Protein 4I71 (pdb70)

InterPro domains:
  IPR001910 Inosine/uridine-preferring nucleoside hydrolase domain [PF01156] (5-317)
  IPR023186 Inosine/uridine-preferring nucleoside hydrolase [PTHR12304] (3-322)
  IPR036452 Ribonucleoside hydrolase-like [G3DSA:3.90.245.10] (1-327)
  IPR036452 Ribonucleoside hydrolase-like [SSF53590] (1-324)

Radius of gyration: 18.06 Å; Cα contacts (8 Å, |Δi|>4): 761; chains: 1; bounding box: 44×49×42 Å

B-factor: mean 14.83, std 6.79, range [6.24, 52.47]

CATH classification: 3.90.245.10

Structure (mmCIF, N/CA/C/O backbone):
data_4I71
#
_entry.id   4I71
#
_cell.length_a   66.360
_cell.length_b   72.350
_cell.length_c   133.280
_cell.angle_alpha   90.000
_cell.angle_beta   90.000
_cell.angle_gamma   90.000
#
_symmetry.space_group_name_H-M   'C 2 2 21'
#
loop_
_entity.id
_entity.type
_entity.pdbx_description
1 polymer 'Inosine-adenosine-guanosine-nucleoside hydrolase'
2 non-polymer (2R,3R,4S)-1-[(4-amino-5H-pyrrolo[3,2-d]pyrimidin-7-yl)methyl]-2-(hydroxymethyl)pyrrolidine-3,4-diol
3 non-polymer 'CALCIUM ION'
4 non-polymer 'NICKEL (II) ION'
5 non-polymer 2-AMINO-2-HYDROXYMETHYL-PROPANE-1,3-DIOL
6 water water
#
loop_
_atom_site.group_PDB
_atom_site.id
_atom_site.type_symbol
_atom_site.label_atom_id
_atom_site.label_alt_id
_atom_site.label_comp_id
_atom_site.label_asym_id
_atom_site.label_entity_id
_atom_site.label_seq_id
_atom_site.pdbx_PDB_ins_code
_atom_site.Cartn_x
_atom_site.Cartn_y
_atom_site.Cartn_z
_atom_site.occupancy
_atom_site.B_iso_or_equiv
_atom_site.auth_seq_id
_atom_site.auth_comp_id
_atom_site.auth_asym_id
_atom_site.auth_atom_id
_atom_site.pdbx_PDB_model_num
ATOM 1 N N . GLY A 1 1 ? 14.178 -7.318 -1.070 1.00 25.68 -2 GLY A N 1
ATOM 2 C CA . GLY A 1 1 ? 13.485 -6.346 -2.016 1.00 28.57 -2 GLY A CA 1
ATOM 3 C C . GLY A 1 1 ? 12.331 -5.624 -1.307 1.00 28.59 -2 GLY A C 1
ATOM 4 O O . GLY A 1 1 ? 11.470 -4.944 -1.918 1.00 31.27 -2 GLY A O 1
ATOM 5 N N . SER A 1 2 ? 12.327 -5.772 0.015 1.00 28.21 -1 SER A N 1
ATOM 6 C CA . SER A 1 2 ? 11.254 -5.309 0.920 1.00 28.17 -1 SER A CA 1
ATOM 7 C C . SER A 1 2 ? 11.496 -5.899 2.299 1.00 27.44 -1 SER A C 1
ATOM 8 O O . SER A 1 2 ? 10.879 -5.492 3.248 1.00 29.17 -1 SER A O 1
ATOM 11 N N . HIS A 1 3 ? 12.392 -6.867 2.405 1.00 25.20 0 HIS A N 1
ATOM 12 C CA . HIS A 1 3 ? 12.630 -7.595 3.670 1.00 25.35 0 HIS A CA 1
ATOM 13 C C . HIS A 1 3 ? 13.789 -6.998 4.499 1.00 25.36 0 HIS A C 1
ATOM 14 O O . HIS A 1 3 ? 14.130 -7.562 5.525 1.00 27.84 0 HIS A O 1
ATOM 21 N N . MET A 1 4 ? 14.389 -5.889 4.076 1.00 24.15 1 MET A N 1
ATOM 22 C CA . MET A 1 4 ? 15.546 -5.326 4.782 1.00 24.36 1 MET A CA 1
ATOM 23 C C . MET A 1 4 ? 15.143 -3.992 5.458 1.00 22.35 1 MET A C 1
ATOM 24 O O . MET A 1 4 ? 14.499 -3.143 4.876 1.00 26.98 1 MET A O 1
ATOM 29 N N . ALA A 1 5 ? 15.551 -3.848 6.694 1.00 18.29 2 ALA A N 1
ATOM 30 C CA . ALA A 1 5 ? 15.220 -2.679 7.514 1.00 16.10 2 ALA A CA 1
ATOM 31 C C . ALA A 1 5 ? 16.038 -1.442 7.137 1.00 16.38 2 ALA A C 1
ATOM 32 O O . ALA A 1 5 ? 17.169 -1.561 6.696 1.00 19.55 2 ALA A O 1
ATOM 34 N N . LYS A 1 6 ? 15.456 -0.267 7.324 1.00 14.58 3 LYS A N 1
ATOM 35 C CA . LYS A 1 6 ? 16.134 1.002 7.141 1.00 13.88 3 LYS A CA 1
ATOM 36 C C . LYS A 1 6 ? 16.967 1.263 8.404 1.00 12.93 3 LYS A C 1
ATOM 37 O O . LYS A 1 6 ? 16.528 0.996 9.533 1.00 16.47 3 LYS A O 1
ATOM 43 N N . THR A 1 7 ? 18.148 1.814 8.249 1.00 13.34 4 THR A N 1
ATOM 44 C CA . THR A 1 7 ? 19.010 2.268 9.368 1.00 13.42 4 THR A CA 1
ATOM 45 C C . THR A 1 7 ? 18.546 3.684 9.744 1.00 13.10 4 THR A C 1
ATOM 46 O O . THR A 1 7 ? 18.496 4.553 8.884 1.00 13.42 4 THR A O 1
ATOM 50 N N . VAL A 1 8 ? 18.176 3.880 11.006 1.00 11.42 5 VAL A N 1
ATOM 51 C CA . VAL A 1 8 ? 17.545 5.134 11.457 1.00 10.76 5 VAL A CA 1
ATOM 52 C C . VAL A 1 8 ? 18.198 5.605 12.732 1.00 10.51 5 VAL A C 1
ATOM 53 O O . VAL A 1 8 ? 18.555 4.802 13.614 1.00 10.81 5 VAL A O 1
ATOM 57 N N . ILE A 1 9 ? 18.360 6.911 12.858 1.00 9.17 6 ILE A N 1
ATOM 58 C CA . ILE A 1 9 ? 18.680 7.586 14.106 1.00 10.00 6 ILE A CA 1
ATOM 59 C C . ILE A 1 9 ? 17.530 8.528 14.460 1.00 8.88 6 ILE A C 1
ATOM 60 O O . ILE A 1 9 ? 17.034 9.230 13.575 1.00 10.26 6 ILE A O 1
ATOM 65 N N . LEU A 1 10 ? 17.109 8.533 15.723 1.00 9.14 7 LEU A N 1
ATOM 66 C CA . LEU A 1 10 ? 16.114 9.484 16.222 1.00 8.23 7 LEU A CA 1
ATOM 67 C C . LEU A 1 10 ? 16.804 10.590 17.000 1.00 8.35 7 LEU A C 1
ATOM 68 O O . LEU A 1 10 ? 17.481 10.337 18.000 1.00 9.73 7 LEU A O 1
ATOM 73 N N . ASP A 1 11 ? 16.591 11.816 16.511 1.00 7.99 8 ASP A N 1
ATOM 74 C CA . ASP A 1 11 ? 17.133 13.062 17.117 1.00 8.11 8 ASP A CA 1
ATOM 75 C C . ASP A 1 11 ? 15.910 13.812 17.677 1.00 7.54 8 ASP A C 1
ATOM 76 O O . ASP A 1 11 ? 15.186 14.464 16.934 1.00 8.25 8 ASP A O 1
ATOM 81 N N . HIS A 1 12 ? 15.691 13.657 19.005 1.00 7.35 9 HIS A N 1
ATOM 82 C CA . HIS A 1 12 ? 14.460 14.070 19.637 1.00 7.09 9 HIS A CA 1
ATOM 83 C C . HIS A 1 12 ? 14.685 14.992 20.795 1.00 7.37 9 HIS A C 1
ATOM 84 O O . HIS A 1 12 ? 15.815 15.170 21.253 1.00 8.31 9 HIS A O 1
ATOM 91 N N . ASP A 1 13 ? 13.600 15.596 21.290 1.00 6.52 10 ASP A N 1
ATOM 92 C CA . ASP A 1 13 ? 13.687 16.474 22.456 1.00 7.24 10 ASP A CA 1
ATOM 93 C C . ASP A 1 13 ? 12.734 16.133 23.564 1.00 7.07 10 ASP A C 1
ATOM 94 O O . ASP A 1 13 ? 12.371 16.989 24.365 1.00 7.70 10 ASP A O 1
ATOM 99 N N . GLY A 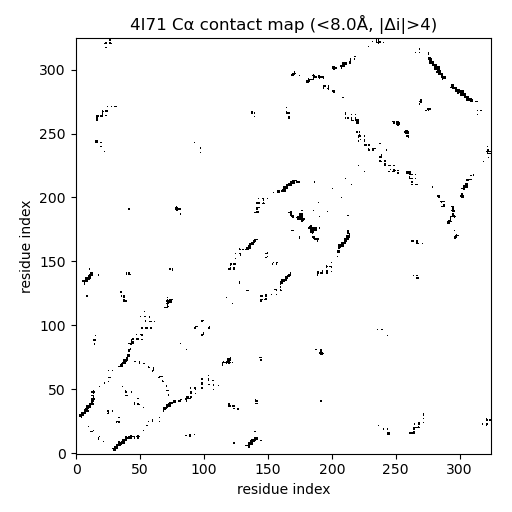1 14 ? 12.341 14.850 23.650 1.00 7.23 11 GLY A N 1
ATOM 100 C CA . GLY A 1 14 ? 11.871 14.308 24.926 1.00 7.44 11 GLY A CA 1
ATOM 101 C C . GLY A 1 14 ? 10.514 14.744 25.443 1.00 7.44 11 GLY A C 1
ATOM 102 O O . GLY A 1 14 ? 10.303 14.616 26.650 1.00 7.46 11 GLY A O 1
ATOM 103 N N . ASN A 1 15 ? 9.623 15.227 24.579 1.00 7.31 12 ASN A N 1
ATOM 104 C CA . ASN A 1 15 ? 8.247 15.394 25.013 1.00 7.23 12 ASN A CA 1
ATOM 105 C C . ASN A 1 15 ? 7.499 14.034 24.829 1.00 6.88 12 ASN A C 1
ATOM 106 O O . ASN A 1 15 ? 8.062 13.048 24.315 1.00 7.27 12 ASN A O 1
ATOM 111 N N . LYS A 1 16 ? 6.254 13.978 25.277 1.00 7.57 13 LYS A N 1
ATOM 112 C CA . LYS A 1 16 ? 5.497 12.735 25.212 1.00 7.97 13 LYS A CA 1
ATOM 113 C C . LYS A 1 16 ? 5.456 12.187 23.812 1.00 7.32 13 LYS A C 1
ATOM 114 O O . LYS A 1 16 ? 5.666 10.983 23.581 1.00 7.94 13 LYS A O 1
ATOM 120 N N A ASP A 1 17 ? 5.207 13.084 22.874 0.70 7.15 14 ASP A N 1
ATOM 121 N N B ASP A 1 17 ? 5.163 13.022 22.819 0.30 7.44 14 ASP A N 1
ATOM 122 C CA A ASP A 1 17 ? 5.104 12.775 21.485 0.70 7.02 14 ASP A CA 1
ATOM 123 C CA B ASP A 1 17 ? 5.076 12.474 21.475 0.30 7.43 14 ASP A CA 1
ATOM 124 C C A ASP A 1 17 ? 6.414 12.154 20.911 0.70 6.27 14 ASP A C 1
ATOM 125 C C B ASP A 1 17 ? 6.449 12.011 20.970 0.30 6.74 14 ASP A C 1
ATOM 126 O O A ASP A 1 17 ? 6.416 11.249 20.105 0.70 6.78 14 ASP A O 1
ATOM 127 O O B ASP A 1 17 ? 6.529 11.021 20.258 0.30 8.79 14 ASP A O 1
ATOM 136 N N . ASP A 1 18 ? 7.525 12.703 21.346 1.00 6.24 15 ASP A N 1
ATOM 137 C CA . ASP A 1 18 ? 8.867 12.178 20.964 1.00 6.45 15 ASP A CA 1
ATOM 138 C C . ASP A 1 18 ? 9.011 10.690 21.325 1.00 6.96 15 ASP A C 1
ATOM 139 O O . ASP A 1 18 ? 9.566 9.897 20.556 1.00 7.72 15 ASP A O 1
ATOM 144 N N . PHE A 1 19 ? 8.539 10.343 22.506 1.00 6.27 16 PHE A N 1
ATOM 145 C CA . PHE A 1 19 ? 8.600 8.975 22.962 1.00 6.84 16 PHE A CA 1
ATOM 146 C C . PHE A 1 19 ? 7.618 8.052 22.264 1.00 6.92 16 PHE A C 1
ATOM 147 O O . PHE A 1 19 ? 7.951 6.885 22.052 1.00 7.65 16 PHE A O 1
ATOM 155 N N . VAL A 1 20 ? 6.448 8.563 21.881 1.00 6.92 17 VAL A N 1
ATOM 156 C CA . VAL A 1 20 ? 5.588 7.756 21.041 1.00 6.82 17 VAL A CA 1
ATOM 157 C C . VAL A 1 20 ? 6.302 7.463 19.714 1.00 7.16 17 VAL A C 1
ATOM 158 O O . VAL A 1 20 ? 6.310 6.331 19.226 1.00 7.84 17 VAL A O 1
ATOM 162 N N . ALA A 1 21 ? 6.936 8.468 19.111 1.00 7.60 18 ALA A N 1
ATOM 163 C CA . ALA A 1 21 ? 7.700 8.300 17.883 1.00 7.75 18 ALA A CA 1
ATOM 164 C C . ALA A 1 21 ? 8.793 7.258 18.106 1.00 7.61 18 ALA A C 1
ATOM 165 O O . ALA A 1 21 ? 8.982 6.352 17.264 1.00 8.13 18 ALA A O 1
ATOM 167 N N . MET A 1 22 ? 9.546 7.334 19.210 1.00 7.40 19 MET A N 1
ATOM 168 C CA . MET A 1 22 ? 10.586 6.332 19.488 1.00 6.76 19 MET A CA 1
ATOM 169 C C . MET A 1 22 ? 10.006 4.935 19.544 1.00 7.85 19 MET A C 1
ATOM 170 O O . MET A 1 22 ? 10.587 3.994 18.962 1.00 8.64 19 MET A O 1
ATOM 175 N N . ILE A 1 23 ? 8.892 4.773 20.246 1.00 7.34 20 ILE A N 1
ATOM 176 C CA . ILE A 1 23 ? 8.244 3.502 20.345 1.00 7.29 20 ILE A CA 1
ATOM 177 C C . ILE A 1 23 ? 7.814 2.963 18.994 1.00 7.71 20 ILE A C 1
ATOM 178 O O . ILE A 1 23 ? 7.993 1.785 18.713 1.00 9.15 20 ILE A O 1
ATOM 183 N N . LEU A 1 24 ? 7.243 3.803 18.146 1.00 8.16 21 LEU A N 1
ATOM 184 C CA . LEU A 1 24 ? 6.848 3.327 16.841 1.00 8.51 21 LEU A CA 1
ATOM 185 C C . LEU A 1 24 ? 8.043 2.817 16.041 1.00 8.88 21 LEU A C 1
ATOM 186 O O . LEU A 1 24 ? 7.987 1.798 15.363 1.00 10.43 21 LEU A O 1
ATOM 191 N N . LEU A 1 25 ? 9.143 3.563 16.088 1.00 8.57 22 LEU A N 1
ATOM 192 C CA . LEU A 1 25 ? 10.353 3.130 15.357 1.00 9.08 22 LEU A CA 1
ATOM 193 C C . LEU A 1 25 ? 10.913 1.847 15.942 1.00 9.51 22 LEU A C 1
ATOM 194 O O . LEU A 1 25 ? 11.165 0.854 15.230 1.00 11.12 22 LEU A O 1
ATOM 199 N N . LEU A 1 26 ? 11.141 1.813 17.248 1.00 9.22 23 LEU A N 1
ATOM 200 C CA . LEU A 1 26 ? 11.820 0.719 17.882 1.00 10.05 23 LEU A CA 1
ATOM 201 C C . LEU A 1 26 ? 10.988 -0.570 17.896 1.00 9.88 23 LEU A C 1
ATOM 202 O O . LEU A 1 26 ? 11.542 -1.669 17.893 1.00 11.57 23 LEU A O 1
ATOM 207 N N . SER A 1 27 ? 9.658 -0.462 17.922 1.00 9.87 24 SER A N 1
ATOM 208 C CA . SER A 1 27 ? 8.770 -1.626 17.973 1.00 11.15 24 SER A CA 1
ATOM 209 C C . SER A 1 27 ? 8.618 -2.340 16.614 1.00 10.74 24 SER A C 1
ATOM 210 O O . SER A 1 27 ? 7.956 -3.364 16.564 1.00 12.10 24 SER A O 1
ATOM 213 N N . ASN A 1 28 ? 9.233 -1.786 15.568 1.00 10.86 25 ASN A N 1
ATOM 214 C CA . ASN A 1 28 ? 9.110 -2.296 14.200 1.00 10.99 25 ASN A CA 1
ATOM 215 C C . ASN A 1 28 ? 10.485 -2.682 13.584 1.00 11.66 25 ASN A C 1
ATOM 216 O O . ASN A 1 28 ? 10.876 -2.136 12.533 1.00 12.49 25 ASN A O 1
ATOM 221 N N . PRO A 1 29 ? 11.232 -3.599 14.230 1.00 11.54 26 PRO A N 1
ATOM 222 C CA . PRO A 1 29 ? 12.566 -3.974 13.718 1.00 12.30 26 PRO A CA 1
ATOM 223 C C . PRO A 1 29 ? 12.562 -4.546 12.315 1.00 13.15 26 PRO A C 1
ATOM 224 O O . PRO A 1 29 ? 13.590 -4.447 11.636 1.00 14.75 26 PRO A O 1
ATOM 228 N N . LYS A 1 30 ? 11.465 -5.122 11.838 1.00 13.71 27 LYS A N 1
ATOM 229 C CA A LYS A 1 30 ? 11.448 -5.562 10.434 0.50 14.43 27 LYS A CA 1
ATOM 230 C CA B LYS A 1 30 ? 11.516 -5.562 10.443 0.50 13.90 27 LYS A CA 1
ATOM 231 C C . LYS A 1 30 ? 11.691 -4.383 9.474 1.00 14.53 27 LYS A C 1
ATOM 232 O O . LYS A 1 30 ? 12.308 -4.537 8.427 1.00 16.29 27 LYS A O 1
ATOM 243 N N . LYS A 1 31 ? 11.164 -3.223 9.849 1.00 13.62 28 LYS A N 1
ATOM 244 C CA . LYS A 1 31 ? 11.234 -2.026 9.043 1.00 13.58 28 LYS A CA 1
ATOM 245 C C . LYS A 1 31 ? 12.350 -1.065 9.401 1.00 12.65 28 LYS A C 1
ATOM 246 O O . LYS A 1 31 ? 12.852 -0.363 8.514 1.00 13.24 28 LYS A O 1
ATOM 252 N N . VAL A 1 32 ? 12.737 -1.018 10.676 1.00 11.86 29 VAL A N 1
ATOM 253 C CA . VAL A 1 32 ? 13.673 -0.028 11.198 1.00 11.21 29 VAL A CA 1
ATOM 254 C C . VAL A 1 32 ? 14.688 -0.652 12.138 1.00 12.09 29 VAL A C 1
ATOM 255 O O . VAL A 1 32 ? 14.318 -1.296 13.121 1.00 13.26 29 VAL A O 1
ATOM 259 N N . ASN A 1 33 ? 15.954 -0.409 11.803 1.00 11.71 30 ASN A N 1
ATOM 260 C CA . ASN A 1 33 ? 17.066 -0.718 12.662 1.00 12.10 30 ASN A CA 1
ATOM 261 C C . ASN A 1 33 ? 17.456 0.594 13.316 1.00 10.72 30 ASN A C 1
ATOM 262 O O . ASN A 1 33 ? 18.077 1.454 12.670 1.00 12.14 30 ASN A O 1
ATOM 267 N N . LEU A 1 34 ? 17.074 0.763 14.592 1.00 11.31 31 LEU A N 1
ATOM 268 C CA . LEU A 1 34 ? 17.318 2.026 15.296 1.00 10.39 31 LEU A CA 1
ATOM 269 C C . LEU A 1 34 ? 18.732 1.920 15.880 1.00 10.77 31 LEU A C 1
ATOM 270 O O . LEU A 1 34 ? 18.981 1.165 16.838 1.00 11.70 31 LEU A O 1
ATOM 275 N N . ILE A 1 35 ? 19.670 2.692 15.323 1.00 10.12 32 ILE A N 1
ATOM 276 C CA . ILE A 1 35 ? 21.076 2.557 15.708 1.00 10.56 32 ILE A CA 1
ATOM 277 C C . ILE A 1 35 ? 21.554 3.613 16.669 1.00 10.79 32 ILE A C 1
ATOM 278 O O . ILE A 1 35 ? 22.692 3.643 17.082 1.00 11.76 32 ILE A O 1
ATOM 283 N N . GLY A 1 36 ? 20.674 4.537 17.057 1.00 10.14 33 GLY A N 1
ATOM 284 C CA . GLY A 1 36 ? 21.048 5.554 18.014 1.00 9.67 33 GLY A CA 1
ATOM 285 C C . GLY A 1 36 ? 19.929 6.545 18.263 1.00 8.09 33 GLY A C 1
ATOM 286 O O . GLY A 1 36 ? 19.035 6.687 17.425 1.00 10.16 33 GLY A O 1
ATOM 287 N N . CYS A 1 37 ? 20.030 7.208 19.425 1.00 8.71 34 CYS A N 1
ATOM 288 C CA . CYS A 1 37 ? 19.132 8.312 19.765 1.00 8.77 34 CYS A CA 1
ATOM 289 C C . CYS A 1 37 ? 19.928 9.473 20.298 1.00 8.90 34 CYS A C 1
ATOM 290 O O . CYS A 1 37 ? 20.883 9.274 21.054 1.00 10.10 34 CYS A O 1
ATOM 293 N N . ILE A 1 38 ? 19.509 10.677 19.916 1.00 8.76 35 ILE A N 1
ATOM 294 C CA . ILE A 1 38 ? 20.067 11.922 20.441 1.00 9.45 35 ILE A CA 1
ATOM 295 C C . ILE A 1 38 ? 18.922 12.572 21.209 1.00 8.49 35 ILE A C 1
ATOM 296 O O . ILE A 1 38 ? 17.798 12.533 20.741 1.00 9.12 35 ILE A O 1
ATOM 301 N N . CYS A 1 39 ? 19.226 13.186 22.357 1.00 8.53 36 CYS A N 1
ATOM 302 C CA A CYS A 1 39 ? 18.220 13.941 23.105 0.70 8.79 36 CYS A CA 1
ATOM 303 C CA B CYS A 1 39 ? 18.275 13.915 23.180 0.30 9.67 36 CYS A CA 1
ATOM 304 C C . CYS A 1 39 ? 18.739 15.363 23.361 1.00 8.44 36 CYS A C 1
ATOM 305 O O . CYS A 1 39 ? 19.856 15.563 23.810 1.00 9.93 36 CYS A O 1
ATOM 310 N N . THR A 1 40 ? 17.880 16.338 23.035 1.00 8.91 37 THR A N 1
ATOM 311 C CA . THR A 1 40 ? 18.176 17.755 23.160 1.00 9.09 37 THR A CA 1
ATOM 312 C C . THR A 1 40 ? 17.328 18.379 24.257 1.00 8.64 37 THR A C 1
ATOM 313 O O . THR A 1 40 ? 16.169 18.027 24.426 1.00 8.55 37 THR A O 1
ATOM 317 N N . ASP A 1 41 ? 17.939 19.297 24.983 1.00 8.89 38 ASP A N 1
ATOM 318 C CA . ASP A 1 41 ? 17.357 20.044 26.118 1.00 8.43 38 ASP A CA 1
ATOM 319 C C . ASP A 1 41 ? 16.396 21.104 25.699 1.00 8.60 38 ASP A C 1
ATOM 320 O O . ASP A 1 41 ? 16.463 22.245 26.147 1.00 9.70 38 ASP A O 1
ATOM 325 N N . ALA A 1 42 ? 15.444 20.731 24.843 1.00 7.86 39 ALA A N 1
ATOM 326 C CA . ALA A 1 42 ? 14.478 21.683 24.239 1.00 8.42 39 ALA A CA 1
ATOM 327 C C . ALA A 1 42 ? 13.152 21.465 24.935 1.00 7.35 39 ALA A C 1
ATOM 328 O O . ALA A 1 42 ? 12.922 22.085 25.984 1.00 8.02 39 ALA A O 1
ATOM 330 N N . ASP A 1 43 ? 12.296 20.599 24.441 1.00 7.73 40 ASP A N 1
ATOM 331 C CA . ASP A 1 43 ? 10.967 20.355 25.082 1.00 7.16 40 ASP A CA 1
ATOM 332 C C . ASP A 1 43 ? 11.019 19.337 26.195 1.00 7.18 40 ASP A C 1
ATOM 333 O O . ASP A 1 43 ? 10.025 18.633 26.464 1.00 8.00 40 ASP A O 1
ATOM 338 N N . CYS A 1 44 ? 12.145 19.289 26.877 1.00 7.18 41 CYS A N 1
ATOM 339 C CA . CYS A 1 44 ? 12.340 18.501 28.068 1.00 6.86 41 CYS A CA 1
ATOM 340 C C . CYS A 1 44 ? 13.490 19.104 28.868 1.00 7.57 41 CYS A C 1
ATOM 341 O O . CYS A 1 44 ? 14.155 20.030 28.394 1.00 8.39 41 CYS A O 1
ATOM 344 N N . PHE A 1 45 ? 13.718 18.566 30.053 1.00 7.63 42 PHE A N 1
ATOM 345 C CA . PHE A 1 45 ? 15.008 18.682 30.766 1.00 8.69 42 PHE A CA 1
ATOM 346 C C . PHE A 1 45 ? 15.808 17.465 30.339 1.00 8.80 42 PHE A C 1
ATOM 347 O O . PHE A 1 45 ? 15.364 16.333 30.539 1.00 8.71 42 PHE A O 1
ATOM 355 N N . VAL A 1 46 ? 16.996 17.691 29.748 1.00 8.72 43 VAL A N 1
ATOM 356 C CA . VAL A 1 46 ? 17.687 16.650 29.029 1.00 8.76 43 VAL A CA 1
ATOM 357 C C . VAL A 1 46 ? 18.006 15.424 29.902 1.00 8.50 43 VAL A C 1
ATOM 358 O O . VAL A 1 46 ? 17.995 14.318 29.376 1.00 9.24 43 VAL A O 1
ATOM 362 N N . GLU A 1 47 ? 18.284 15.593 31.198 1.00 9.21 44 GLU A N 1
ATOM 363 C CA . GLU A 1 47 ? 18.556 14.393 31.995 1.00 9.16 44 GLU A CA 1
ATOM 364 C C . GLU A 1 47 ? 17.347 13.463 32.050 1.00 8.88 44 GLU A C 1
ATOM 365 O O . GLU A 1 47 ? 17.491 12.247 32.002 1.00 9.86 44 GLU A O 1
ATOM 371 N N . ASN A 1 48 ? 16.155 14.047 32.154 1.00 8.24 45 ASN A N 1
ATOM 372 C CA . ASN A 1 48 ? 14.934 13.220 32.156 1.00 8.35 45 ASN A CA 1
ATOM 373 C C . ASN A 1 48 ? 14.712 12.605 30.787 1.00 8.07 45 ASN A C 1
ATOM 374 O O . ASN A 1 48 ? 14.379 11.422 30.690 1.00 8.62 45 ASN A O 1
ATOM 379 N N . GLY A 1 49 ? 14.905 13.393 29.719 1.00 7.74 46 GLY A N 1
ATOM 380 C CA . GLY A 1 49 ? 14.729 12.839 28.403 1.00 8.21 46 GLY A CA 1
ATOM 381 C C . GLY A 1 49 ? 15.706 11.684 28.109 1.00 8.52 46 GLY A C 1
ATOM 382 O O . GLY A 1 49 ? 15.331 10.699 27.501 1.00 8.59 46 GLY A O 1
ATOM 383 N N . PHE A 1 50 ? 16.934 11.840 28.579 1.00 7.93 47 PHE A N 1
ATOM 384 C CA . PHE A 1 50 ? 17.966 10.807 28.451 1.00 8.11 47 PHE A CA 1
ATOM 385 C C . PHE A 1 50 ? 17.548 9.533 29.175 1.00 7.88 47 PHE A C 1
ATOM 386 O O . PHE A 1 50 ? 17.632 8.441 28.597 1.00 8.61 47 PHE A O 1
ATOM 394 N N . ASP A 1 51 ? 17.142 9.673 30.428 1.00 8.53 48 ASP A N 1
ATOM 395 C CA . ASP A 1 51 ? 16.718 8.504 31.197 1.00 8.45 48 ASP A CA 1
ATOM 396 C C . ASP A 1 51 ? 15.498 7.789 30.601 1.00 7.25 48 ASP A C 1
ATOM 397 O O . ASP A 1 51 ? 15.462 6.547 30.603 1.00 8.02 48 ASP A O 1
ATOM 402 N N . VAL A 1 52 ? 14.500 8.530 30.099 1.00 7.40 49 VAL A N 1
ATOM 403 C CA . VAL A 1 52 ? 13.355 7.890 29.502 1.00 7.56 49 VAL A CA 1
ATOM 404 C C . VAL A 1 52 ? 13.776 7.136 28.229 1.00 7.39 49 VAL A C 1
ATOM 405 O O . VAL A 1 52 ? 13.334 6.004 28.002 1.00 7.51 49 VAL A O 1
ATOM 409 N N . THR A 1 53 ? 14.603 7.760 27.403 1.00 7.65 50 THR A N 1
ATOM 410 C CA . THR A 1 53 ? 15.092 7.090 26.206 1.00 7.34 50 THR A CA 1
ATOM 411 C C . THR A 1 53 ? 15.791 5.797 26.579 1.00 7.97 50 THR A C 1
ATOM 412 O O . THR A 1 53 ? 15.546 4.734 25.986 1.00 8.09 50 THR A O 1
ATOM 416 N N . GLY A 1 54 ? 16.670 5.849 27.572 1.00 7.73 51 GLY A N 1
ATOM 417 C CA . GLY A 1 54 ? 17.406 4.656 27.990 1.00 8.39 51 GLY A CA 1
ATOM 418 C C . GLY A 1 54 ? 16.520 3.536 28.516 1.00 7.08 51 GLY A C 1
ATOM 419 O O . GLY A 1 54 ? 16.730 2.361 28.194 1.00 8.37 51 GLY A O 1
ATOM 420 N N . LYS A 1 55 ? 15.541 3.897 29.331 1.00 7.79 52 LYS A N 1
ATOM 421 C CA . LYS A 1 55 ? 14.643 2.892 29.881 1.00 8.14 52 LYS A CA 1
ATOM 422 C C . LYS A 1 55 ? 13.737 2.276 28.847 1.00 7.95 52 LYS A C 1
ATOM 423 O O . LYS A 1 55 ? 13.485 1.052 28.900 1.00 8.28 52 LYS A O 1
ATOM 429 N N . ILE A 1 56 ? 13.228 3.059 27.877 1.00 7.69 53 ILE A N 1
ATOM 430 C CA . ILE A 1 56 ? 12.456 2.489 26.807 1.00 8.14 53 ILE A CA 1
ATOM 431 C C . ILE A 1 56 ? 13.339 1.506 25.976 1.00 8.44 53 ILE A C 1
ATOM 432 O O . ILE A 1 56 ? 12.921 0.391 25.645 1.00 9.16 53 ILE A O 1
ATOM 437 N N . MET A 1 57 ? 14.547 1.918 25.660 1.00 8.16 54 MET A N 1
ATOM 438 C CA . MET A 1 57 ? 15.486 1.052 24.950 1.00 8.05 54 MET A CA 1
ATOM 439 C C . MET A 1 57 ? 15.651 -0.288 25.707 1.00 8.61 54 MET A C 1
ATOM 440 O O . MET A 1 57 ? 15.625 -1.364 25.095 1.00 9.55 54 MET A O 1
ATOM 445 N N . CYS A 1 58 ? 15.867 -0.214 26.997 1.00 8.41 55 CYS A N 1
ATOM 446 C CA . CYS A 1 58 ? 16.074 -1.404 27.825 1.00 8.69 55 CYS A CA 1
ATOM 447 C C . CYS A 1 58 ? 14.834 -2.306 27.913 1.00 8.37 55 CYS A C 1
ATOM 448 O O . CYS A 1 58 ? 14.951 -3.522 27.817 1.00 9.80 55 CYS A O 1
ATOM 451 N N . ALA A 1 59 ? 13.660 -1.690 28.058 1.00 8.89 56 ALA A N 1
ATOM 452 C CA . ALA A 1 59 ? 12.423 -2.459 28.089 1.00 9.63 56 ALA A CA 1
ATOM 453 C C . ALA A 1 59 ? 12.194 -3.213 26.785 1.00 9.35 56 ALA A C 1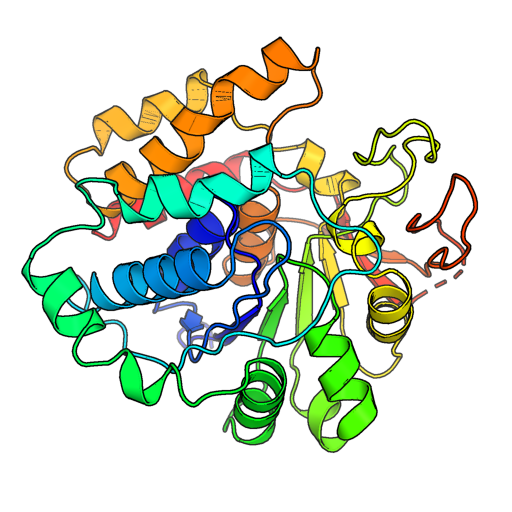
ATOM 454 O O . ALA A 1 59 ? 11.827 -4.390 26.776 1.00 10.17 56 ALA A O 1
ATOM 456 N N . MET A 1 60 ? 12.391 -2.537 25.659 1.00 9.41 57 MET A N 1
ATOM 457 C CA B MET A 1 60 ? 12.189 -3.198 24.380 0.52 9.60 57 MET A CA 1
ATOM 458 C CA C MET A 1 60 ? 12.214 -3.177 24.361 0.47 9.00 57 MET A CA 1
ATOM 459 C C . MET A 1 60 ? 13.244 -4.281 24.139 1.00 9.82 57 MET A C 1
ATOM 460 O O . MET A 1 60 ? 12.938 -5.343 23.586 1.00 11.25 57 MET A O 1
ATOM 469 N N . HIS A 1 61 ? 14.469 -4.050 24.571 1.00 9.59 58 HIS A N 1
ATOM 470 C CA . HIS A 1 61 ? 15.518 -5.072 24.465 1.00 10.57 58 HIS A CA 1
ATOM 471 C C . HIS A 1 61 ? 15.098 -6.308 25.215 1.00 11.09 58 HIS A C 1
ATOM 472 O O . HIS A 1 61 ? 15.233 -7.446 24.738 1.00 12.60 58 HIS A O 1
ATOM 479 N N . ARG A 1 62 ? 14.589 -6.108 26.418 1.00 11.31 59 ARG A N 1
ATOM 480 C CA . ARG A 1 62 ? 14.104 -7.236 27.265 1.00 12.46 59 ARG A CA 1
ATOM 481 C C . ARG A 1 62 ? 12.970 -8.001 26.621 1.00 13.05 59 ARG A C 1
ATOM 482 O O . ARG A 1 62 ? 12.941 -9.230 26.586 1.00 15.95 59 ARG A O 1
ATOM 490 N N . LEU A 1 63 ? 11.996 -7.280 26.091 1.00 12.35 60 LEU A N 1
ATOM 491 C CA . LEU A 1 63 ? 10.768 -7.945 25.619 1.00 13.73 60 LEU A CA 1
ATOM 492 C C . LEU A 1 63 ? 10.850 -8.531 24.233 1.00 13.21 60 LEU A C 1
ATOM 493 O O . LEU A 1 63 ? 10.312 -9.610 23.996 1.00 15.84 60 LEU A O 1
ATOM 498 N N . ILE A 1 64 ? 11.500 -7.836 23.305 1.00 13.48 61 ILE A N 1
ATOM 499 C CA . ILE A 1 64 ? 11.537 -8.288 21.906 1.00 13.78 61 ILE A CA 1
ATOM 500 C C . ILE A 1 64 ? 12.967 -8.359 21.316 1.00 14.57 61 ILE A C 1
ATOM 501 O O . ILE A 1 64 ? 13.135 -8.622 20.129 1.00 16.58 61 ILE A O 1
ATOM 506 N N . LYS A 1 65 ? 13.994 -8.112 22.122 1.00 13.12 62 LYS A N 1
ATOM 507 C CA A LYS A 1 65 ? 15.390 -8.307 21.755 0.70 12.99 62 LYS A CA 1
ATOM 508 C CA B LYS A 1 65 ? 15.351 -8.386 21.670 0.30 12.57 62 LYS A CA 1
ATOM 509 C C . LYS A 1 65 ? 15.858 -7.378 20.640 1.00 12.57 62 LYS A C 1
ATOM 510 O O . LYS A 1 65 ? 16.795 -7.664 19.911 1.00 14.08 62 LYS A O 1
ATOM 521 N N . THR A 1 66 ? 15.238 -6.203 20.534 1.00 11.76 63 THR A N 1
ATOM 522 C CA . THR A 1 66 ? 15.835 -5.163 19.707 1.00 11.33 63 THR A CA 1
ATOM 523 C C . THR A 1 66 ? 17.205 -4.846 20.309 1.00 10.26 63 THR A C 1
ATOM 524 O O . THR A 1 66 ? 17.385 -4.830 21.530 1.00 10.89 63 THR A O 1
ATOM 528 N N . PRO A 1 67 ? 18.205 -4.562 19.462 1.00 11.07 64 PRO A N 1
ATOM 529 C CA . PRO A 1 67 ? 19.512 -4.242 20.016 1.00 11.88 64 PRO A CA 1
ATOM 530 C C . PRO A 1 67 ? 19.508 -2.987 20.892 1.00 10.83 64 PRO A C 1
ATOM 531 O O . PRO A 1 67 ? 18.707 -2.064 20.695 1.00 11.08 64 PRO A O 1
ATOM 535 N N . LEU A 1 68 ? 20.437 -2.990 21.836 1.00 11.06 65 LEU A N 1
ATOM 536 C CA . LEU A 1 68 ? 20.846 -1.747 22.494 1.00 11.31 65 LEU A CA 1
ATOM 537 C C . LEU A 1 68 ? 21.566 -0.845 21.481 1.00 11.34 65 LEU A C 1
ATOM 538 O O . LEU A 1 68 ? 22.039 -1.309 20.451 1.00 12.64 65 LEU A O 1
ATOM 543 N N . PHE A 1 69 ? 21.630 0.430 21.782 1.00 10.74 66 PHE A N 1
ATOM 544 C CA . PHE A 1 69 ? 22.236 1.398 20.904 1.00 10.57 66 PHE A CA 1
ATOM 545 C C . PHE A 1 69 ? 22.747 2.577 21.712 1.00 10.20 66 PHE A C 1
ATOM 546 O O . PHE A 1 69 ? 22.318 2.794 22.846 1.00 10.53 66 PHE A O 1
ATOM 554 N N . PRO A 1 70 ? 23.671 3.355 21.131 1.00 10.66 67 PRO A N 1
ATOM 555 C CA . PRO A 1 70 ? 24.158 4.529 21.835 1.00 11.03 67 PRO A CA 1
ATOM 556 C C . PRO A 1 70 ? 23.096 5.626 21.929 1.00 9.35 67 PRO A C 1
ATOM 557 O O . PRO A 1 70 ? 22.308 5.847 20.985 1.00 10.38 67 PRO A O 1
ATOM 561 N N . ILE A 1 71 ? 23.129 6.325 23.054 1.00 9.09 68 ILE A N 1
ATOM 562 C CA . ILE A 1 71 ? 22.275 7.459 23.301 1.00 9.52 68 ILE A CA 1
ATOM 563 C C . ILE A 1 71 ? 23.186 8.595 23.731 1.00 9.68 68 ILE A C 1
ATOM 564 O O . ILE A 1 71 ? 24.089 8.426 24.546 1.00 11.15 68 ILE A O 1
ATOM 569 N N . GLY A 1 72 ? 22.942 9.798 23.198 1.00 9.75 69 GLY A N 1
ATOM 570 C CA . GLY A 1 72 ? 23.735 10.971 23.520 1.00 9.93 69 GLY A CA 1
ATOM 571 C C . GLY A 1 72 ? 22.918 12.189 23.828 1.00 9.52 69 GLY A C 1
ATOM 572 O O . GLY A 1 72 ? 21.982 12.512 23.124 1.00 11.24 69 GLY A O 1
ATOM 573 N N . LYS A 1 73 ? 23.311 12.884 24.898 1.00 10.05 70 LYS A N 1
ATOM 574 C CA . LYS A 1 73 ? 22.728 14.174 25.249 1.00 9.10 70 LYS A CA 1
ATOM 575 C C . 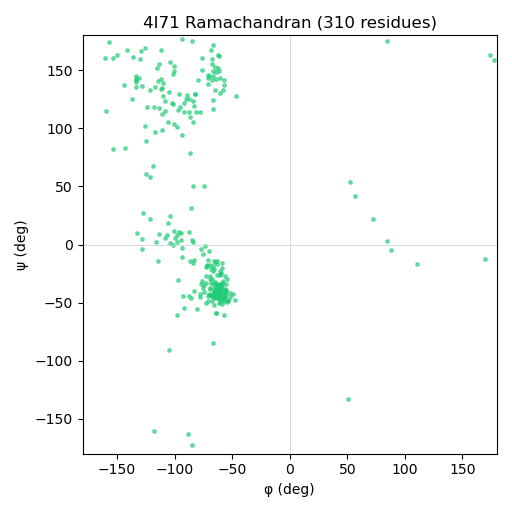LYS A 1 73 ? 23.431 15.261 24.426 1.00 9.60 70 LYS A C 1
ATOM 576 O O . LYS A 1 73 ? 24.664 15.493 24.529 1.00 10.73 70 LYS A O 1
ATOM 582 N N . SER 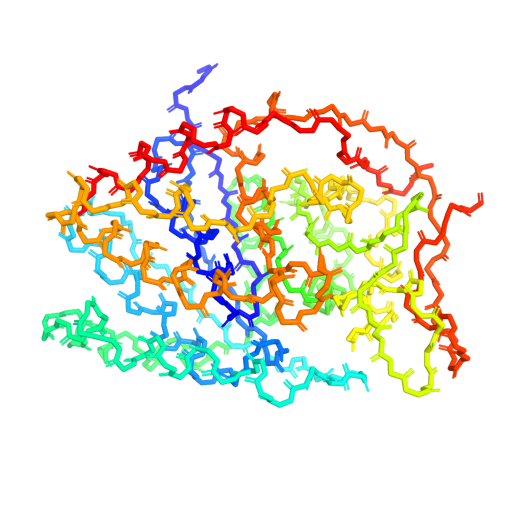A 1 74 ? 22.670 15.960 23.610 1.00 9.17 71 SER A N 1
ATOM 583 C CA . SER A 1 74 ? 23.180 17.138 22.901 1.00 9.57 71 SER A CA 1
ATOM 584 C C . SER A 1 74 ? 23.491 18.249 23.897 1.00 10.02 71 SER A C 1
ATOM 585 O O . SER A 1 74 ? 22.784 18.416 24.900 1.00 10.44 71 SER A O 1
ATOM 588 N N . THR A 1 75 ? 24.532 19.012 23.599 1.00 10.57 72 THR A N 1
ATOM 589 C CA . THR A 1 75 ? 24.806 20.242 24.332 1.00 10.31 72 THR A CA 1
ATOM 590 C C . THR A 1 75 ? 24.260 21.491 23.635 1.00 10.75 72 THR A C 1
ATOM 591 O O . THR A 1 75 ? 24.576 22.615 24.046 1.00 13.22 72 THR A O 1
ATOM 595 N N . ALA A 1 76 ? 23.433 21.324 22.605 1.00 10.11 73 ALA A N 1
ATOM 596 C CA . ALA A 1 76 ? 22.794 22.486 21.969 1.00 10.56 73 ALA A CA 1
ATOM 597 C C . ALA A 1 76 ? 21.996 23.275 23.015 1.00 11.64 73 ALA A C 1
ATOM 598 O O . ALA A 1 76 ? 21.368 22.709 23.903 1.00 11.23 73 ALA A O 1
ATOM 600 N N . THR A 1 77 ? 22.040 24.594 22.886 1.00 12.07 74 THR A N 1
ATOM 601 C CA . THR A 1 77 ? 21.338 25.484 23.774 1.00 12.91 74 THR A CA 1
ATOM 602 C C . THR A 1 77 ? 20.263 26.263 23.055 1.00 11.02 74 THR A C 1
ATOM 603 O O . THR A 1 77 ? 20.342 26.536 21.862 1.00 12.40 74 THR A O 1
ATOM 607 N N . ALA A 1 78 ? 19.234 26.635 23.778 1.00 11.46 75 ALA A N 1
ATOM 608 C CA . ALA A 1 78 ? 18.113 27.351 23.198 1.00 10.42 75 ALA A CA 1
ATOM 609 C C . ALA A 1 78 ? 18.467 28.766 22.741 1.00 10.78 75 ALA A C 1
ATOM 610 O O . ALA A 1 78 ? 19.230 29.499 23.401 1.00 12.47 75 ALA A O 1
ATOM 612 N N . VAL A 1 79 ? 17.894 29.165 21.602 1.00 10.82 76 VAL A N 1
ATOM 613 C CA . VAL A 1 79 ? 17.726 30.591 21.305 1.00 10.23 76 VAL A CA 1
ATOM 614 C C . VAL A 1 79 ? 16.480 31.067 22.068 1.00 11.02 76 VAL A C 1
ATOM 615 O O . VAL A 1 79 ? 16.531 31.992 22.860 1.00 12.20 76 VAL A O 1
ATOM 619 N N . ASN A 1 80 ? 15.349 30.381 21.829 1.00 9.98 77 ASN A N 1
ATOM 620 C CA . ASN A 1 80 ? 14.067 30.699 22.492 1.00 10.58 77 ASN A CA 1
ATOM 621 C C . ASN A 1 80 ? 13.553 29.434 23.149 1.00 9.46 77 ASN A C 1
ATOM 622 O O . ASN A 1 80 ? 13.008 28.543 22.498 1.00 10.76 77 ASN A O 1
ATOM 627 N N . ALA A 1 81 ? 13.740 29.362 24.451 1.00 10.99 78 ALA A N 1
ATOM 628 C CA . ALA A 1 81 ? 13.400 28.176 25.206 1.00 10.30 78 ALA A CA 1
ATOM 629 C C . ALA A 1 81 ? 11.921 27.852 25.237 1.00 9.51 78 ALA A C 1
ATOM 630 O O . ALA A 1 81 ? 11.071 28.704 25.121 1.00 10.39 78 ALA A O 1
ATOM 632 N N . PHE A 1 82 ? 11.631 26.560 25.390 1.00 10.00 79 PHE A N 1
ATOM 633 C CA . PHE A 1 82 ? 10.282 26.104 25.555 1.00 9.94 79 PHE A CA 1
ATOM 634 C C . PHE A 1 82 ? 9.692 26.550 26.860 1.00 11.06 79 PHE A C 1
ATOM 635 O O . PHE A 1 82 ? 10.397 26.791 27.834 1.00 12.58 79 PHE A O 1
ATOM 643 N N . PRO A 1 83 ? 8.353 26.641 26.930 1.00 11.26 80 PRO A N 1
ATOM 644 C CA . PRO A 1 83 ? 7.684 26.918 28.206 1.00 12.27 80 PRO A CA 1
ATOM 645 C C . PRO A 1 83 ? 8.053 25.863 29.226 1.00 11.83 80 PRO A C 1
ATOM 646 O O . PRO A 1 83 ? 8.049 24.672 28.953 1.00 11.14 80 PRO A O 1
ATOM 650 N N . THR A 1 84 ? 8.400 26.309 30.415 1.00 12.14 81 THR A N 1
ATOM 651 C CA . THR A 1 84 ? 8.858 25.421 31.425 1.00 12.47 81 THR A CA 1
ATOM 652 C C . THR A 1 84 ? 7.877 24.285 31.737 1.00 10.94 81 THR A C 1
ATOM 653 O O . THR A 1 84 ? 8.293 23.158 31.924 1.00 12.05 81 THR A O 1
ATOM 657 N N . GLU A 1 85 ? 6.593 24.597 31.775 1.00 11.96 82 GLU A N 1
ATOM 658 C CA . GLU A 1 85 ? 5.599 23.589 32.102 1.00 13.11 82 GLU A CA 1
ATOM 659 C C . GLU A 1 85 ? 5.632 22.413 31.139 1.00 11.89 82 GLU A C 1
ATOM 660 O O . GLU A 1 85 ? 5.509 21.246 31.565 1.00 13.81 82 GLU A O 1
ATOM 666 N N . TRP A 1 86 ? 5.802 22.685 29.856 1.00 10.07 83 TRP A N 1
ATOM 667 C CA . TRP A 1 86 ? 5.842 21.615 28.842 1.00 9.67 83 TRP A CA 1
ATOM 668 C C . TRP A 1 86 ? 7.050 20.705 29.032 1.00 8.50 83 TRP A C 1
ATOM 669 O O . TRP A 1 86 ? 7.013 19.505 28.747 1.00 10.13 83 TRP A O 1
ATOM 680 N N . ARG A 1 87 ? 8.142 21.285 29.513 1.00 8.63 84 ARG A N 1
ATOM 681 C CA . ARG A 1 87 ? 9.413 20.587 29.586 1.00 7.92 84 ARG A CA 1
ATOM 682 C C . ARG A 1 87 ? 9.422 19.532 30.670 1.00 7.80 84 ARG A C 1
ATOM 683 O O . ARG A 1 87 ? 10.303 18.661 30.639 1.00 8.82 84 ARG A O 1
ATOM 691 N N . PHE A 1 88 ? 8.510 19.576 31.628 1.00 8.05 85 PHE A N 1
ATOM 692 C CA . PHE A 1 88 ? 8.468 18.603 32.674 1.00 7.26 85 PHE A CA 1
ATOM 693 C C . PHE A 1 88 ? 7.919 17.225 32.289 1.00 8.07 85 PHE A C 1
ATOM 694 O O . PHE A 1 88 ? 8.008 16.294 33.108 1.00 8.30 85 PHE A O 1
ATOM 702 N N . SER A 1 89 ? 7.371 17.036 31.098 1.00 7.20 86 SER A N 1
ATOM 703 C CA . SER A 1 89 ? 6.659 15.775 30.815 1.00 7.10 86 SER A CA 1
ATOM 704 C C . SER A 1 89 ? 7.592 14.575 30.926 1.00 7.38 86 SER A C 1
ATOM 705 O O . SER A 1 89 ? 7.151 13.518 31.369 1.00 8.10 86 SER A O 1
ATOM 708 N N . ALA A 1 90 ? 8.853 14.730 30.525 1.00 7.34 87 ALA A N 1
ATOM 709 C CA . ALA A 1 90 ? 9.781 13.605 30.606 1.00 7.26 87 ALA A CA 1
ATOM 710 C C . ALA A 1 90 ? 10.065 13.236 32.048 1.00 7.12 87 ALA A C 1
ATOM 711 O O . ALA A 1 90 ? 10.380 12.069 32.344 1.00 8.29 87 ALA A O 1
ATOM 713 N N . LYS A 1 91 ? 10.016 14.195 32.980 1.00 7.40 88 LYS A N 1
ATOM 714 C CA . LYS A 1 91 ? 10.147 13.850 34.377 1.00 7.86 88 LYS A CA 1
ATOM 715 C C . LYS A 1 91 ? 8.973 12.978 34.826 1.00 7.46 88 LYS A C 1
ATOM 716 O O . LYS A 1 91 ? 9.134 11.973 35.544 1.00 8.68 88 LYS A O 1
ATOM 722 N N . ASN A 1 92 ? 7.761 13.371 34.443 1.00 7.37 89 ASN A N 1
ATOM 723 C CA . ASN A 1 92 ? 6.613 12.568 34.787 1.00 7.40 89 ASN A CA 1
ATOM 724 C C . ASN A 1 92 ? 6.750 11.145 34.233 1.00 7.49 89 ASN A C 1
ATOM 725 O O . ASN A 1 92 ? 6.452 10.155 34.906 1.00 7.88 89 ASN A O 1
ATOM 730 N N . LEU A 1 93 ? 7.184 11.038 32.986 1.00 7.38 90 LEU A N 1
ATOM 731 C CA . LEU A 1 93 ? 7.384 9.728 32.372 1.00 7.04 90 LEU A CA 1
ATOM 732 C C . LEU A 1 93 ? 8.450 8.913 33.083 1.00 6.99 90 LEU A C 1
ATOM 733 O O . LEU A 1 93 ? 8.264 7.709 33.267 1.00 8.22 90 LEU A O 1
ATOM 738 N N . ASP A 1 94 ? 9.551 9.530 33.466 1.00 7.47 91 ASP A N 1
ATOM 739 C CA . ASP A 1 94 ? 10.615 8.859 34.195 1.00 7.74 91 ASP A CA 1
ATOM 740 C C . ASP A 1 94 ? 10.089 8.190 35.449 1.00 7.64 91 ASP A C 1
ATOM 741 O O . ASP A 1 94 ? 10.678 7.189 35.905 1.00 8.69 91 ASP A O 1
ATOM 746 N N . ASP A 1 95 ? 9.041 8.750 36.025 1.00 7.73 92 ASP A N 1
ATOM 747 C CA . ASP A 1 95 ? 8.461 8.275 37.302 1.00 7.56 92 ASP A CA 1
ATOM 748 C C . ASP A 1 95 ? 7.316 7.292 37.135 1.00 7.41 92 ASP A C 1
ATOM 749 O O . ASP A 1 95 ? 6.802 6.770 38.137 1.00 8.12 92 ASP A O 1
ATOM 754 N N . MET A 1 96 ? 6.904 7.005 35.886 1.00 7.76 93 MET A N 1
ATOM 755 C CA . MET A 1 96 ? 5.754 6.136 35.661 1.00 7.35 93 MET A CA 1
ATOM 756 C C . MET A 1 96 ? 6.069 4.689 36.016 1.00 7.59 93 MET A C 1
ATOM 757 O O . MET A 1 96 ? 7.195 4.219 35.803 1.00 8.24 93 MET A O 1
ATOM 762 N N . PRO A 1 97 ? 5.076 3.954 36.533 1.00 8.04 94 PRO A N 1
ATOM 763 C CA . PRO A 1 97 ? 5.353 2.578 36.949 1.00 8.93 94 PRO A CA 1
ATOM 764 C C . PRO A 1 97 ? 5.851 1.711 35.799 1.00 8.36 94 PRO A C 1
ATOM 765 O O . PRO A 1 97 ? 6.723 0.844 35.998 1.00 9.96 94 PRO A O 1
ATOM 769 N N . PHE A 1 98 ? 5.337 1.914 34.588 1.00 8.87 95 PHE A N 1
ATOM 770 C CA . PHE A 1 98 ? 5.779 1.123 33.417 1.00 9.23 95 PHE A CA 1
ATOM 771 C C . PHE A 1 98 ? 7.196 1.409 32.966 1.00 9.02 95 PHE A C 1
ATOM 772 O O . PHE A 1 98 ? 7.751 0.660 32.179 1.00 9.91 95 PHE A O 1
ATOM 780 N N A LEU A 1 99 ? 7.781 2.495 33.473 0.70 8.30 96 LEU A N 1
ATOM 781 N N B LEU A 1 99 ? 7.786 2.467 33.484 0.30 9.08 96 LEU A N 1
ATOM 782 C CA A LEU A 1 99 ? 9.171 2.904 33.234 0.70 8.87 96 LEU A CA 1
ATOM 783 C CA B LEU A 1 99 ? 9.153 2.769 33.178 0.30 9.72 96 LEU A CA 1
ATOM 784 C C A LEU A 1 99 ? 10.076 2.676 34.441 0.70 7.79 96 LEU A C 1
ATOM 785 C C B LEU A 1 99 ? 10.069 2.627 34.392 0.30 8.96 96 LEU A C 1
ATOM 786 O O A LEU A 1 99 ? 11.199 3.180 34.503 0.70 9.32 96 LEU A O 1
ATOM 787 O O B LEU A 1 99 ? 11.175 3.160 34.393 0.30 9.72 96 LEU A O 1
ATOM 796 N N . ASN A 1 100 ? 9.602 1.892 35.409 1.00 8.59 97 ASN A N 1
ATOM 797 C CA . ASN A 1 100 ? 10.365 1.597 36.620 1.00 8.21 97 ASN A CA 1
ATOM 798 C C . ASN A 1 100 ? 10.418 0.108 36.970 1.00 8.55 97 ASN A C 1
ATOM 799 O O . ASN A 1 100 ? 10.649 -0.275 38.122 1.00 9.64 97 ASN A O 1
ATOM 804 N N . ILE A 1 101 ? 10.224 -0.715 35.957 1.00 8.71 98 ILE A N 1
ATOM 805 C CA . ILE A 1 101 ? 10.385 -2.139 36.145 1.00 9.99 98 ILE A CA 1
ATOM 806 C C . ILE A 1 101 ? 11.834 -2.380 36.568 1.00 9.16 98 ILE A C 1
ATOM 807 O O . ILE A 1 101 ? 12.747 -1.860 35.951 1.00 10.16 98 ILE A O 1
ATOM 812 N N . VAL A 1 102 ? 12.032 -3.155 37.647 1.00 10.73 99 VAL A N 1
ATOM 813 C CA . VAL A 1 102 ? 13.326 -3.235 38.314 1.00 11.22 99 VAL A CA 1
ATOM 814 C C . VAL A 1 102 ? 14.434 -3.662 37.320 1.00 10.11 99 VAL A C 1
ATOM 815 O O . VAL A 1 102 ? 15.506 -3.069 37.295 1.00 11.21 99 VAL A O 1
ATOM 819 N N . GLU A 1 103 ? 14.158 -4.671 36.504 1.00 10.74 100 GLU A N 1
ATOM 820 C CA . GLU A 1 103 ? 15.121 -5.154 35.560 1.00 10.50 100 GLU A CA 1
ATOM 821 C C . GLU A 1 103 ? 15.557 -4.091 34.516 1.00 9.95 100 GLU A C 1
ATOM 822 O O . GLU A 1 103 ? 16.706 -4.033 34.139 1.00 11.01 100 GLU A O 1
ATOM 828 N N . ASP A 1 104 ? 14.579 -3.296 34.090 1.00 9.94 101 ASP A N 1
ATOM 829 C CA . ASP A 1 104 ? 14.870 -2.254 33.116 1.00 9.21 101 ASP A CA 1
ATOM 830 C C . ASP A 1 104 ? 15.690 -1.138 33.717 1.00 8.95 101 ASP A C 1
ATOM 831 O O . ASP A 1 104 ? 16.628 -0.613 33.100 1.00 10.27 101 ASP A O 1
ATOM 836 N N . VAL A 1 105 ? 15.340 -0.729 34.934 1.00 10.06 102 VAL A N 1
ATOM 837 C CA . VAL A 1 105 ? 16.046 0.328 35.651 1.00 9.70 102 VAL A CA 1
ATOM 838 C C . VAL A 1 105 ? 17.492 -0.179 35.861 1.00 9.81 102 VAL A C 1
ATOM 839 O O . VAL A 1 105 ? 18.442 0.593 35.690 1.00 10.71 102 VAL A O 1
ATOM 843 N N . ALA A 1 106 ? 17.669 -1.437 36.243 1.00 11.11 103 ALA A N 1
ATOM 844 C CA . ALA A 1 106 ? 18.992 -1.994 36.501 1.00 10.99 103 ALA A CA 1
ATOM 845 C C . ALA A 1 106 ? 19.839 -2.002 35.250 1.00 10.24 103 ALA A C 1
ATOM 846 O O . ALA A 1 106 ? 21.033 -1.613 35.285 1.00 12.08 103 ALA A O 1
ATOM 848 N N . LEU A 1 107 ? 19.277 -2.440 34.117 1.00 10.36 104 LEU A N 1
ATOM 849 C CA . LEU A 1 107 ? 20.061 -2.443 32.883 1.00 10.35 104 LEU A CA 1
ATOM 850 C C . LEU A 1 107 ? 20.440 -1.040 32.476 1.00 10.17 104 LEU A C 1
ATOM 851 O O . LEU A 1 107 ? 21.570 -0.774 32.090 1.00 10.94 104 LEU A O 1
ATOM 856 N N . TRP A 1 108 ? 19.490 -0.112 32.564 1.00 9.77 105 TRP A N 1
ATOM 857 C CA . TRP A 1 108 ? 19.814 1.272 32.205 1.00 10.97 105 TRP A CA 1
ATOM 858 C C . TRP A 1 108 ? 20.921 1.828 33.077 1.00 9.69 105 TRP A C 1
ATOM 859 O O . TRP A 1 108 ? 21.850 2.486 32.572 1.00 11.72 105 TRP A O 1
ATOM 870 N N . GLU A 1 109 ? 20.843 1.573 34.380 1.00 11.63 106 GLU A N 1
ATOM 871 C CA . GLU A 1 109 ? 21.879 2.076 35.283 1.00 12.44 106 GLU A CA 1
ATOM 872 C C . GLU A 1 109 ? 23.274 1.539 34.888 1.00 12.63 106 GLU A C 1
ATOM 873 O O . GLU A 1 109 ? 24.249 2.222 35.007 1.00 14.01 106 GLU A O 1
ATOM 879 N N . LYS A 1 110 ? 23.317 0.325 34.399 1.00 12.72 107 LYS A N 1
ATOM 880 C CA A LYS A 1 110 ? 24.570 -0.292 33.931 0.50 13.03 107 LYS A CA 1
ATOM 881 C CA B LYS A 1 110 ? 24.593 -0.259 33.956 0.50 13.97 107 LYS A CA 1
ATOM 882 C C . LYS A 1 110 ? 25.093 0.390 32.667 1.00 13.44 107 LYS A C 1
ATOM 883 O O . LYS A 1 110 ? 26.300 0.602 32.503 1.00 13.56 107 LYS A O 1
ATOM 894 N N . LEU A 1 111 ? 24.192 0.714 31.752 1.00 11.59 108 LEU A N 1
ATOM 895 C CA . LEU A 1 111 ? 24.558 1.297 30.464 1.00 12.09 108 LEU A CA 1
ATOM 896 C C . LEU A 1 111 ? 24.744 2.820 30.506 1.00 11.88 108 LEU A C 1
ATOM 897 O O . LEU A 1 111 ? 25.302 3.399 29.577 1.00 13.31 108 LEU A O 1
ATOM 902 N N . LYS A 1 112 ? 24.260 3.470 31.549 1.00 12.19 109 LYS A N 1
ATOM 903 C CA . LYS A 1 112 ? 24.211 4.915 31.574 1.00 11.84 109 LYS A CA 1
ATOM 904 C C . LYS A 1 112 ? 25.602 5.556 31.497 1.00 13.01 109 LYS A C 1
ATOM 905 O O . LYS A 1 112 ? 25.775 6.475 30.737 1.00 14.12 109 LYS A O 1
ATOM 911 N N . PRO A 1 113 ? 26.606 5.072 32.257 1.00 14.04 110 PRO A N 1
ATOM 912 C CA . PRO A 1 113 ? 27.912 5.758 32.173 1.00 14.97 110 PRO A CA 1
ATOM 913 C C . PRO A 1 113 ? 28.506 5.819 30.769 1.00 15.19 110 PRO A C 1
ATOM 914 O O . PRO A 1 113 ? 29.011 6.884 30.380 1.00 16.74 110 PRO A O 1
ATOM 918 N N . GLU A 1 114 ? 28.468 4.738 29.994 1.00 15.44 111 GLU A N 1
ATOM 919 C CA . GLU A 1 114 ? 29.032 4.781 28.642 1.00 17.37 111 GLU A CA 1
ATOM 920 C C . GLU A 1 114 ? 28.280 5.797 27.779 1.00 16.34 111 GLU A C 1
ATOM 921 O O . GLU A 1 114 ? 28.864 6.469 26.935 1.00 19.22 111 GLU A O 1
ATOM 927 N N . ASN A 1 115 ? 26.981 5.927 28.005 1.00 12.91 112 ASN A N 1
ATOM 928 C CA . ASN A 1 115 ? 26.184 6.893 27.244 1.00 12.66 112 ASN A CA 1
ATOM 929 C C . ASN A 1 115 ? 26.355 8.330 27.693 1.00 13.64 112 ASN A C 1
ATOM 930 O O . ASN A 1 115 ? 26.324 9.253 26.903 1.00 13.47 112 ASN A O 1
ATOM 935 N N . GLU A 1 116 ? 26.558 8.511 28.989 1.00 14.24 113 GLU A N 1
ATOM 936 C CA A GLU A 1 116 ? 26.810 9.821 29.543 0.50 17.12 113 GLU A CA 1
ATOM 937 C CA B GLU A 1 116 ? 26.814 9.823 29.564 0.50 17.23 113 GLU A CA 1
ATOM 938 C C . GLU A 1 116 ? 28.045 10.465 28.932 1.00 16.58 113 GLU A C 1
ATOM 939 O O . GLU A 1 116 ? 28.106 11.684 28.822 1.00 19.12 113 GLU A O 1
ATOM 950 N N . ALA A 1 117 ? 29.016 9.645 28.529 1.00 16.57 114 ALA A N 1
ATOM 951 C CA . ALA A 1 117 ? 30.240 10.164 27.963 1.00 17.15 114 ALA A CA 1
ATOM 952 C C . ALA A 1 117 ? 30.042 10.745 26.559 1.00 17.40 114 ALA A C 1
ATOM 953 O O . ALA A 1 117 ? 30.892 11.516 26.092 1.00 20.98 114 ALA A O 1
ATOM 955 N N . HIS A 1 118 ? 28.955 10.390 25.886 1.00 14.79 115 HIS A N 1
ATOM 956 C CA . HIS A 1 118 ? 28.706 10.889 24.533 1.00 15.15 115 HIS A CA 1
ATOM 957 C C . HIS A 1 118 ? 28.342 12.371 24.533 1.00 14.58 115 HIS A C 1
ATOM 958 O O . HIS A 1 118 ? 27.657 12.871 25.424 1.00 17.46 115 HIS A O 1
ATOM 965 N N . ASN A 1 119 ? 28.813 13.078 23.513 1.00 13.02 116 ASN A N 1
ATOM 966 C CA . ASN A 1 119 ? 28.240 14.358 23.159 1.00 11.93 116 ASN A CA 1
ATOM 967 C C . ASN A 1 119 ? 27.240 14.062 22.041 1.00 11.69 116 ASN A C 1
ATOM 968 O O . ASN A 1 119 ? 27.551 13.420 21.038 1.00 12.79 116 ASN A O 1
ATOM 973 N N . GLY A 1 120 ? 26.024 14.559 22.208 1.00 11.09 117 GLY A N 1
ATOM 974 C CA . GLY A 1 120 ? 24.974 14.195 21.268 1.00 11.44 117 GLY A CA 1
ATOM 975 C C . GLY A 1 120 ? 25.252 14.627 19.813 1.00 10.82 117 GLY A C 1
ATOM 976 O O . GLY A 1 120 ? 24.998 13.871 18.901 1.00 10.93 117 GLY A O 1
ATOM 977 N N . GLN A 1 121 ? 25.753 15.849 19.620 1.00 10.87 118 GLN A N 1
ATOM 978 C CA . GLN A 1 121 ? 26.059 16.328 18.282 1.00 11.58 118 GLN A CA 1
ATOM 979 C C . GLN A 1 121 ? 27.110 15.420 17.619 1.00 11.52 118 GLN A C 1
ATOM 980 O O . GLN A 1 121 ? 26.948 14.968 16.459 1.00 11.68 118 GLN A O 1
ATOM 986 N N . GLN A 1 122 ? 28.181 15.159 18.359 1.00 11.68 119 GLN A N 1
ATOM 987 C CA . GLN A 1 122 ? 29.251 14.310 17.836 1.00 12.73 119 GLN A CA 1
ATOM 988 C C . GLN A 1 122 ? 28.764 12.894 17.551 1.00 12.33 119 GLN A C 1
ATOM 989 O O . GLN A 1 122 ? 29.196 12.267 16.559 1.00 13.04 119 GLN A O 1
ATOM 995 N N . LEU A 1 123 ? 27.875 12.381 18.406 1.00 11.82 120 LEU A N 1
ATOM 996 C CA . LEU A 1 123 ? 27.360 11.041 18.220 1.00 11.98 120 LEU A CA 1
ATOM 997 C C . LEU A 1 123 ? 26.525 10.955 16.948 1.00 11.29 120 LEU A C 1
ATOM 998 O O . LEU A 1 123 ? 26.622 9.990 16.197 1.00 12.18 120 LEU A O 1
ATOM 1003 N N . LEU A 1 124 ? 25.685 11.965 16.690 1.00 11.52 121 LEU A N 1
ATOM 1004 C CA . LEU A 1 124 ? 24.915 12.015 15.457 1.00 11.35 121 LEU A CA 1
ATOM 1005 C C . LEU A 1 124 ? 25.874 11.959 14.238 1.00 12.53 121 LEU A C 1
ATOM 1006 O O . LEU A 1 124 ? 25.684 11.180 13.303 1.00 12.30 121 LEU A O 1
ATOM 1011 N N . ALA A 1 125 ? 26.903 12.784 14.279 1.00 12.28 122 ALA A N 1
ATOM 1012 C CA . ALA A 1 125 ? 27.867 12.812 13.183 1.00 11.66 122 ALA A CA 1
ATOM 1013 C C . ALA A 1 125 ? 28.541 11.452 13.003 1.00 13.81 122 ALA A C 1
ATOM 1014 O O . ALA A 1 125 ? 28.653 10.942 11.894 1.00 13.35 122 ALA A O 1
ATOM 1016 N N . ASP A 1 126 ? 28.996 10.883 14.099 1.00 13.59 123 ASP A N 1
ATOM 1017 C CA . ASP A 1 126 ? 29.726 9.633 14.051 1.00 14.21 123 ASP A CA 1
ATOM 1018 C C . ASP A 1 126 ? 28.858 8.490 13.570 1.00 14.49 123 ASP A C 1
ATOM 1019 O O . ASP A 1 126 ? 29.303 7.668 12.769 1.00 16.36 123 ASP A O 1
ATOM 1024 N N . LEU A 1 127 ? 27.625 8.410 14.060 1.00 12.97 124 LEU A N 1
ATOM 1025 C CA . LEU A 1 127 ? 26.783 7.297 13.637 1.00 14.23 124 LEU A CA 1
ATOM 1026 C C . LEU A 1 127 ? 26.453 7.338 12.164 1.00 14.64 124 LEU A C 1
ATOM 1027 O O . LEU A 1 127 ? 26.410 6.316 11.454 1.00 17.21 124 LEU A O 1
ATOM 1032 N N . VAL A 1 128 ? 26.213 8.544 11.678 1.00 14.85 125 VAL A N 1
ATOM 1033 C CA . VAL A 1 128 ? 25.890 8.740 10.241 1.00 13.68 125 VAL A CA 1
ATOM 1034 C C . VAL A 1 128 ? 27.134 8.419 9.385 1.00 14.97 125 VAL A C 1
ATOM 1035 O O . VAL A 1 128 ? 27.073 7.692 8.407 1.00 16.13 125 VAL A O 1
ATOM 1039 N N . MET A 1 129 ? 28.266 8.978 9.774 1.00 14.64 126 MET A N 1
ATOM 1040 C CA . MET A 1 129 ? 29.455 8.835 8.933 1.00 16.72 126 MET A CA 1
ATOM 1041 C C . MET A 1 129 ? 30.059 7.420 8.960 1.00 18.41 126 MET A C 1
ATOM 1042 O O . MET A 1 129 ? 30.717 7.005 7.962 1.00 21.86 126 MET A O 1
ATOM 1047 N N . LYS A 1 130 ? 29.857 6.674 10.049 1.00 17.05 127 LYS A N 1
ATOM 1048 C CA . LYS A 1 130 ? 30.404 5.324 10.169 1.00 19.13 127 LYS A CA 1
ATOM 1049 C C . LYS A 1 130 ? 29.482 4.188 9.744 1.00 20.03 127 LYS A C 1
ATOM 1050 O O . LYS A 1 130 ? 29.895 3.017 9.602 1.00 23.74 127 LYS A O 1
ATOM 1056 N N . SER A 1 131 ? 28.218 4.505 9.528 1.00 19.72 128 SER A N 1
ATOM 1057 C CA . SER A 1 131 ? 27.221 3.500 9.186 1.00 19.22 128 SER A CA 1
ATOM 1058 C C . SER A 1 131 ? 27.589 2.879 7.843 1.00 21.74 128 SER A C 1
ATOM 1059 O O . SER A 1 131 ? 28.057 3.549 6.937 1.00 22.37 128 SER A O 1
ATOM 1062 N N . LYS A 1 132 ? 27.359 1.572 7.736 1.00 25.93 129 LYS A N 1
ATOM 1063 C CA . LYS A 1 132 ? 27.597 0.836 6.504 1.00 28.74 129 LYS A CA 1
ATOM 1064 C C . LYS A 1 132 ? 26.635 1.328 5.416 1.00 28.77 129 LYS A C 1
ATOM 1065 O O . LYS A 1 132 ? 27.033 1.552 4.282 1.00 31.42 129 LYS A O 1
ATOM 1071 N N . GLU A 1 133 ? 25.358 1.500 5.775 1.00 28.28 130 GLU A N 1
ATOM 1072 C CA . GLU A 1 133 ? 24.308 1.932 4.846 1.00 28.30 130 GLU A CA 1
ATOM 1073 C C . GLU A 1 133 ? 23.995 3.398 5.101 1.00 25.50 130 GLU A C 1
ATOM 1074 O O . GLU A 1 133 ? 24.253 3.899 6.203 1.00 26.50 130 GLU A O 1
ATOM 1080 N N . LYS A 1 134 ? 23.448 4.090 4.100 1.00 22.35 131 LYS A N 1
ATOM 1081 C CA . LYS A 1 134 ? 23.004 5.447 4.352 1.00 19.42 131 LYS A CA 1
ATOM 1082 C C . LYS A 1 134 ? 21.900 5.443 5.433 1.00 18.54 131 LYS A C 1
ATOM 1083 O O . LYS A 1 134 ? 21.126 4.505 5.577 1.00 20.71 131 LYS A O 1
ATOM 1089 N N . VAL A 1 135 ? 21.843 6.506 6.194 1.00 16.63 132 VAL A N 1
ATOM 1090 C CA . VAL A 1 135 ? 21.047 6.576 7.421 1.00 14.98 132 VAL A CA 1
ATOM 1091 C C . VAL A 1 135 ? 19.886 7.541 7.248 1.00 13.84 132 VAL A C 1
ATOM 1092 O O . VAL A 1 135 ? 20.088 8.667 6.731 1.00 17.08 132 VAL A O 1
ATOM 1096 N N . THR A 1 136 ? 18.685 7.126 7.678 1.00 12.47 133 THR A N 1
ATOM 1097 C CA . THR A 1 136 ? 17.578 8.074 7.786 1.00 11.93 133 THR A CA 1
ATOM 1098 C C . THR A 1 136 ? 17.640 8.713 9.165 1.00 11.73 133 THR A C 1
ATOM 1099 O O . THR A 1 136 ? 17.679 8.019 10.177 1.00 12.51 133 THR A O 1
ATOM 1103 N N . VAL A 1 137 ? 17.675 10.049 9.182 1.00 11.20 134 VAL A N 1
ATOM 1104 C CA . VAL A 1 137 ? 17.623 10.758 10.487 1.00 10.92 134 VAL A CA 1
ATOM 1105 C C . VAL A 1 137 ? 16.216 11.287 10.679 1.00 9.78 134 VAL A C 1
ATOM 1106 O O . VAL A 1 137 ? 15.736 12.034 9.850 1.00 11.87 134 VAL A O 1
ATOM 1110 N N . CYS A 1 138 ? 15.570 10.862 11.769 1.00 9.47 135 CYS A N 1
ATOM 1111 C CA . CYS A 1 138 ? 14.274 11.356 12.142 1.00 8.96 135 CYS A CA 1
ATOM 1112 C C . CYS A 1 138 ? 14.472 12.458 13.175 1.00 9.11 135 CYS A C 1
ATOM 1113 O O . CYS A 1 138 ? 14.977 12.156 14.262 1.00 9.86 135 CYS A O 1
ATOM 1116 N N . VAL A 1 139 ? 14.102 13.691 12.839 1.00 8.98 136 VAL A N 1
ATOM 1117 C CA . VAL A 1 139 ? 14.346 14.831 13.716 1.00 8.69 136 VAL A CA 1
ATOM 1118 C C . VAL A 1 139 ? 12.998 15.296 14.244 1.00 8.04 136 VAL A C 1
ATOM 1119 O O . VAL A 1 139 ? 12.161 15.787 13.487 1.00 9.34 136 VAL A O 1
ATOM 1123 N N . THR A 1 140 ? 12.784 15.112 15.550 1.00 8.00 137 THR A N 1
ATOM 1124 C CA . THR A 1 140 ? 11.517 15.445 16.180 1.00 7.53 137 THR A CA 1
ATOM 1125 C C . THR A 1 140 ? 11.647 16.554 17.206 1.00 7.53 137 THR A C 1
ATOM 1126 O O . THR A 1 140 ? 10.677 16.936 17.855 1.00 7.21 137 THR A O 1
ATOM 1130 N N . GLY A 1 141 ? 12.836 17.097 17.376 1.00 8.66 138 GLY A N 1
ATOM 1131 C CA . GLY A 1 141 ? 13.066 18.324 18.102 1.00 8.93 138 GLY A CA 1
ATOM 1132 C C . GLY A 1 141 ? 13.654 19.377 17.167 1.00 8.77 138 GLY A C 1
ATOM 1133 O O . GLY A 1 141 ? 13.554 19.264 15.945 1.00 9.49 138 GLY A O 1
ATOM 1134 N N . PRO A 1 142 ? 14.291 20.401 17.730 1.00 8.52 139 PRO A N 1
ATOM 1135 C CA . PRO A 1 142 ? 14.935 21.414 16.922 1.00 8.75 139 PRO A CA 1
ATOM 1136 C C . PRO A 1 142 ? 16.043 20.882 16.051 1.00 8.62 139 PRO A C 1
ATOM 1137 O O . PRO A 1 142 ? 16.593 19.810 16.271 1.00 9.18 139 PRO A O 1
ATOM 1141 N N . LEU A 1 143 ? 16.400 21.691 15.048 1.00 9.62 140 LEU A N 1
ATOM 1142 C CA . LEU A 1 143 ? 17.371 21.295 14.016 1.00 9.90 140 LEU A CA 1
ATOM 1143 C C . LEU A 1 143 ? 18.837 21.565 14.354 1.00 9.34 140 LEU A C 1
ATOM 1144 O O . LEU A 1 143 ? 19.717 21.420 13.489 1.00 10.56 140 LEU A O 1
ATOM 1149 N N . SER A 1 144 ? 19.106 21.919 15.598 1.00 9.50 141 SER A N 1
ATOM 1150 C CA . SER A 1 144 ? 20.455 22.278 16.067 1.00 9.89 141 SER A CA 1
ATOM 1151 C C . SER A 1 144 ? 21.529 21.222 15.841 1.00 10.45 141 SER A C 1
ATOM 1152 O O . SER A 1 144 ? 22.667 21.532 15.486 1.00 11.61 141 SER A O 1
ATOM 1155 N N . ASN A 1 145 ? 21.201 19.951 16.066 1.00 9.92 142 ASN A N 1
ATOM 1156 C CA . ASN A 1 145 ? 22.193 18.872 15.920 1.00 10.22 142 ASN A CA 1
ATOM 1157 C C . ASN A 1 145 ? 22.550 18.625 14.466 1.00 9.66 142 ASN A C 1
ATOM 1158 O O . ASN A 1 145 ? 23.726 18.493 14.125 1.00 11.49 142 ASN A O 1
ATOM 1163 N N . MET A 1 146 ? 21.532 18.594 13.608 1.00 9.41 143 MET A N 1
ATOM 1164 C CA . MET A 1 146 ? 21.762 18.456 12.178 1.00 11.18 143 MET A CA 1
ATOM 1165 C C . MET A 1 146 ? 22.595 19.644 11.666 1.00 10.81 143 MET A C 1
ATOM 1166 O O . MET A 1 146 ? 23.515 19.472 10.874 1.00 12.29 143 MET A O 1
ATOM 1171 N N . ALA A 1 147 ? 22.270 20.852 12.126 1.00 11.36 144 ALA A N 1
ATOM 1172 C CA . ALA A 1 147 ? 23.028 22.046 11.677 1.00 12.22 144 ALA A CA 1
ATOM 1173 C C . ALA A 1 147 ? 24.487 21.930 12.065 1.00 12.08 144 ALA A C 1
ATOM 1174 O O . ALA A 1 147 ? 25.377 22.269 11.278 1.00 14.21 144 ALA A O 1
ATOM 1176 N N . TRP A 1 148 ? 24.736 21.468 13.281 1.00 12.32 145 TRP A N 1
ATOM 1177 C CA . TRP A 1 148 ? 26.119 21.336 13.799 1.00 12.30 145 TRP A CA 1
ATOM 1178 C C . TRP A 1 148 ? 26.911 20.375 12.917 1.00 13.04 145 TRP A C 1
ATOM 1179 O O . TRP A 1 148 ? 28.052 20.635 12.533 1.00 14.92 145 TRP A O 1
ATOM 1190 N N . CYS A 1 149 ? 26.284 19.266 12.584 1.00 12.68 146 CYS A N 1
ATOM 1191 C CA . CYS A 1 149 ? 26.946 18.229 11.778 1.00 13.06 146 CYS A CA 1
ATOM 1192 C C . CYS A 1 149 ? 27.236 18.725 10.360 1.00 13.28 146 CYS A C 1
ATOM 1193 O O . CYS A 1 149 ? 28.343 18.473 9.825 1.00 15.58 146 CYS A O 1
ATOM 1196 N N . ILE A 1 150 ? 26.268 19.397 9.774 1.00 14.83 147 ILE A N 1
ATOM 1197 C CA . ILE A 1 150 ? 26.472 19.963 8.451 1.00 16.09 147 ILE A CA 1
ATOM 1198 C C . ILE A 1 150 ? 27.628 20.979 8.482 1.00 17.54 147 ILE A C 1
ATOM 1199 O O . ILE A 1 150 ? 28.538 20.951 7.602 1.00 19.92 147 ILE A O 1
ATOM 1204 N N . GLU A 1 151 ? 27.640 21.866 9.467 1.00 17.47 148 GLU A N 1
ATOM 1205 C CA . GLU A 1 151 ? 28.677 22.895 9.555 1.00 19.54 148 GLU A CA 1
ATOM 1206 C C . GLU A 1 151 ? 30.058 22.290 9.723 1.00 19.35 148 GLU A C 1
ATOM 1207 O O . GLU A 1 151 ? 31.036 22.766 9.085 1.00 22.00 148 GLU A O 1
ATOM 1213 N N . LYS A 1 152 ? 30.185 21.252 10.555 1.00 18.25 149 LYS A N 1
ATOM 1214 C CA . LYS A 1 152 ? 31.487 20.689 10.917 1.00 17.44 149 LYS A CA 1
ATOM 1215 C C . LYS A 1 152 ? 32.024 19.812 9.808 1.00 17.95 149 LYS A C 1
ATOM 1216 O O . LYS A 1 152 ? 33.239 19.872 9.468 1.00 21.18 149 LYS A O 1
ATOM 1222 N N . TYR A 1 153 ? 31.147 18.988 9.225 1.00 17.47 150 TYR A N 1
ATOM 1223 C CA . TYR A 1 153 ? 31.573 17.892 8.332 1.00 17.89 150 TYR A CA 1
ATOM 1224 C C . TYR A 1 153 ? 31.157 18.023 6.863 1.00 18.52 150 TYR A C 1
ATOM 1225 O O . TYR A 1 153 ? 31.704 17.294 6.021 1.00 21.44 150 TYR A O 1
ATOM 1234 N N . GLY A 1 154 ? 30.221 18.922 6.526 1.00 18.31 151 GLY A N 1
ATOM 1235 C CA . GLY A 1 154 ? 29.833 19.120 5.124 1.00 19.03 151 GLY A CA 1
ATOM 1236 C C . GLY A 1 154 ? 29.494 17.811 4.418 1.00 20.20 151 GLY A C 1
ATOM 1237 O O . GLY A 1 154 ? 28.749 17.001 4.992 1.00 20.10 151 GLY A O 1
ATOM 1238 N N . GLU A 1 155 ? 30.029 17.606 3.202 1.00 20.67 152 GLU A N 1
ATOM 1239 C CA . GLU A 1 155 ? 29.734 16.455 2.367 1.00 21.27 152 GLU A CA 1
ATOM 1240 C C . GLU A 1 155 ? 29.971 15.118 3.001 1.00 19.35 152 GLU A C 1
ATOM 1241 O O . GLU A 1 155 ? 29.262 14.178 2.700 1.00 20.74 152 GLU A O 1
ATOM 1247 N N . ALA A 1 156 ? 30.983 15.004 3.874 1.00 19.24 153 ALA A N 1
ATOM 1248 C CA . ALA A 1 156 ? 31.296 13.728 4.501 1.00 20.75 153 ALA A CA 1
ATOM 1249 C C . ALA A 1 156 ? 30.125 13.271 5.374 1.00 18.60 153 ALA A C 1
ATOM 1250 O O . ALA A 1 156 ? 29.959 12.081 5.582 1.00 22.44 153 ALA A O 1
ATOM 1252 N N . PHE A 1 157 ? 29.339 14.236 5.864 1.00 18.53 154 PHE A N 1
ATOM 1253 C CA . PHE A 1 157 ? 28.151 13.934 6.644 1.00 16.45 154 PHE A CA 1
ATOM 1254 C C . PHE A 1 157 ? 26.959 13.846 5.720 1.00 14.51 154 PHE A C 1
ATOM 1255 O O . PHE A 1 157 ? 26.241 12.818 5.735 1.00 16.61 154 PHE A O 1
ATOM 1263 N N . THR A 1 158 ? 26.692 14.885 4.905 1.00 16.79 155 THR A N 1
ATOM 1264 C CA . THR A 1 158 ? 25.444 14.915 4.105 1.00 17.30 155 THR A CA 1
ATOM 1265 C C . THR A 1 158 ? 25.355 13.737 3.113 1.00 17.00 155 THR A C 1
ATOM 1266 O O . THR A 1 158 ? 24.275 13.218 2.842 1.00 16.93 155 THR A O 1
ATOM 1270 N N . SER A 1 159 ? 26.505 13.316 2.574 1.00 18.44 156 SER A N 1
ATOM 1271 C CA . SER A 1 159 ? 26.522 12.187 1.634 1.00 19.59 156 SER A CA 1
ATOM 1272 C C . SER A 1 159 ? 26.102 10.845 2.203 1.00 17.86 156 SER A C 1
ATOM 1273 O O . SER A 1 159 ? 25.817 9.922 1.436 1.00 21.39 156 SER A O 1
ATOM 1276 N N . LYS A 1 160 ? 26.055 10.737 3.531 1.00 16.65 157 LYS A N 1
ATOM 1277 C CA . LYS A 1 160 ? 25.712 9.498 4.214 1.00 17.95 157 LYS A CA 1
ATOM 1278 C C . LYS A 1 160 ? 24.291 9.525 4.758 1.00 16.75 157 LYS A C 1
ATOM 1279 O O . LYS A 1 160 ? 23.871 8.548 5.360 1.00 18.34 157 LYS A O 1
ATOM 1285 N N . VAL A 1 161 ? 23.574 10.619 4.515 1.00 16.13 158 VAL A N 1
ATOM 1286 C CA . VAL A 1 161 ? 22.189 10.746 4.935 1.00 16.56 158 VAL A CA 1
ATOM 1287 C C . VAL A 1 161 ? 21.298 10.354 3.785 1.00 15.73 158 VAL A C 1
ATOM 1288 O O . VAL A 1 161 ? 21.323 10.991 2.735 1.00 20.29 158 VAL A O 1
ATOM 1292 N N . GLU A 1 162 ? 20.499 9.316 3.987 1.00 15.50 159 GLU A N 1
ATOM 1293 C CA . GLU A 1 162 ? 19.502 8.863 3.053 1.00 17.57 159 GLU A CA 1
ATOM 1294 C C . GLU A 1 162 ? 18.454 9.947 2.884 1.00 17.80 159 GLU A C 1
ATOM 1295 O O . GLU A 1 162 ? 18.209 10.460 1.802 1.00 18.86 159 GLU A O 1
ATOM 1301 N N . GLU A 1 163 ? 17.818 10.304 3.997 1.00 14.86 160 GLU A N 1
ATOM 1302 C CA . GLU A 1 163 ? 16.903 11.414 4.045 1.00 15.31 160 GLU A CA 1
ATOM 1303 C C . GLU A 1 163 ? 16.767 11.818 5.494 1.00 13.72 160 GLU A C 1
ATOM 1304 O O . GLU A 1 163 ? 17.087 11.035 6.404 1.00 14.05 160 GLU A O 1
ATOM 1310 N N . CYS A 1 164 ? 16.310 13.024 5.658 1.00 13.54 161 CYS A N 1
ATOM 1311 C CA . CYS A 1 164 ? 16.023 13.585 6.965 1.00 12.58 161 CYS A CA 1
ATOM 1312 C C . CYS A 1 164 ? 14.567 13.895 7.024 1.00 12.70 161 CYS A C 1
ATOM 1313 O O . CYS A 1 164 ? 14.060 14.692 6.234 1.00 13.92 161 CYS A O 1
ATOM 1316 N N . VAL A 1 165 ? 13.889 13.238 7.956 1.00 11.18 162 VAL A N 1
ATOM 1317 C CA . VAL A 1 165 ? 12.429 13.348 8.107 1.00 10.50 162 VAL A CA 1
ATOM 1318 C C . VAL A 1 165 ? 12.230 14.160 9.386 1.00 8.67 162 VAL A C 1
ATOM 1319 O O . VAL A 1 165 ? 12.567 13.723 10.459 1.00 10.11 162 VAL A O 1
ATOM 1323 N N . ILE A 1 166 ? 11.669 15.350 9.220 1.00 9.32 163 ILE A N 1
ATOM 1324 C CA . ILE A 1 166 ? 11.694 16.405 10.226 1.00 8.75 163 ILE A CA 1
ATOM 1325 C C . ILE A 1 166 ? 10.272 16.811 10.604 1.00 8.28 163 ILE A C 1
ATOM 1326 O O . ILE A 1 166 ? 9.428 17.077 9.720 1.00 9.94 163 ILE A O 1
ATOM 1331 N N . MET A 1 167 ? 10.020 16.916 11.914 1.00 7.90 164 MET A N 1
ATOM 1332 C CA . MET A 1 167 ? 8.811 17.580 12.442 1.00 8.21 164 MET A CA 1
ATOM 1333 C C . MET A 1 167 ? 9.177 19.032 12.685 1.00 7.28 164 MET A C 1
ATOM 1334 O O . MET A 1 167 ? 10.011 19.332 13.518 1.00 8.63 164 MET A O 1
ATOM 1339 N N . GLY A 1 168 ? 8.566 19.942 11.931 1.00 8.52 165 GLY A N 1
ATOM 1340 C CA . GLY A 1 168 ? 8.715 21.354 12.175 1.00 8.88 165 GLY A CA 1
ATOM 1341 C C . GLY A 1 168 ? 8.040 22.209 11.107 1.00 8.51 165 GLY A C 1
ATOM 1342 O O . GLY A 1 168 ? 7.731 21.733 10.009 1.00 9.44 165 GLY A O 1
ATOM 1343 N N . GLY A 1 169 ? 7.867 23.465 11.498 1.00 8.68 166 GLY A N 1
ATOM 1344 C CA . GLY A 1 169 ? 7.389 24.450 10.558 1.00 9.15 166 GLY A CA 1
ATOM 1345 C C . GLY A 1 169 ? 5.889 24.525 10.391 1.00 9.28 166 GLY A C 1
ATOM 1346 O O . GLY A 1 169 ? 5.141 23.728 10.934 1.00 9.04 166 GLY A O 1
ATOM 1347 N N . ALA A 1 170 ? 5.464 25.506 9.602 1.00 10.02 167 ALA A N 1
ATOM 1348 C CA . ALA A 1 170 ? 4.048 25.743 9.271 1.00 10.79 167 ALA A CA 1
ATOM 1349 C C . ALA A 1 170 ? 4.115 26.573 7.983 1.00 11.10 167 ALA A C 1
ATOM 1350 O O . ALA A 1 170 ? 4.611 27.674 8.007 1.00 11.90 167 ALA A O 1
ATOM 1352 N N . VAL A 1 171 ? 3.634 26.007 6.885 1.00 11.69 168 VAL A N 1
ATOM 1353 C CA . VAL A 1 171 ? 3.868 26.605 5.568 1.00 12.48 168 VAL A CA 1
ATOM 1354 C C . VAL A 1 171 ? 2.643 27.440 5.146 1.00 13.72 168 VAL A C 1
ATOM 1355 O O . VAL A 1 171 ? 2.739 28.637 4.916 1.00 15.32 168 VAL A O 1
ATOM 1359 N N . ASP A 1 172 ? 1.483 26.785 5.037 1.00 14.07 169 ASP A N 1
ATOM 1360 C CA . ASP A 1 172 ? 0.241 27.429 4.541 1.00 14.15 169 ASP A CA 1
ATOM 1361 C C . ASP A 1 172 ? -0.830 27.532 5.646 1.00 14.76 169 ASP A C 1
ATOM 1362 O O . ASP A 1 172 ? -2.005 27.874 5.392 1.00 18.40 169 ASP A O 1
ATOM 1367 N N . VAL A 1 173 ? -0.440 27.227 6.874 1.00 13.16 170 VAL A N 1
ATOM 1368 C CA . VAL A 1 173 ? -1.306 27.342 8.038 1.00 13.60 170 VAL A CA 1
ATOM 1369 C C . VAL A 1 173 ? -0.557 28.137 9.115 1.00 12.08 170 VAL A C 1
ATOM 1370 O O . VAL A 1 173 ? 0.656 28.345 9.024 1.00 12.73 170 VAL A O 1
ATOM 1374 N N . GLY A 1 174 ? -1.309 28.571 10.123 1.00 13.50 171 GLY A N 1
ATOM 1375 C CA . GLY A 1 174 ? -0.749 29.267 11.284 1.00 12.48 171 GLY A CA 1
ATOM 1376 C C . GLY A 1 174 ? 0.215 28.375 12.058 1.00 11.57 171 GLY A C 1
ATOM 1377 O O . GLY A 1 174 ? 0.272 27.146 11.900 1.00 11.67 171 GLY A O 1
ATOM 1378 N N . GLY A 1 175 ? 1.005 29.026 12.893 1.00 11.58 172 GLY A N 1
ATOM 1379 C CA . GLY A 1 175 ? 1.953 28.334 13.768 1.00 11.20 172 GLY A CA 1
ATOM 1380 C C . GLY A 1 175 ? 1.320 27.947 15.106 1.00 11.62 172 GLY A C 1
ATOM 1381 O O . GLY A 1 175 ? 0.103 27.896 15.263 1.00 12.11 172 GLY A O 1
ATOM 1382 N N . ASN A 1 176 ? 2.193 27.639 16.058 1.00 9.71 173 ASN A N 1
ATOM 1383 C CA . ASN A 1 176 ? 1.775 27.262 17.401 1.00 9.61 173 ASN A CA 1
ATOM 1384 C C . ASN A 1 176 ? 2.548 27.981 18.497 1.00 10.04 17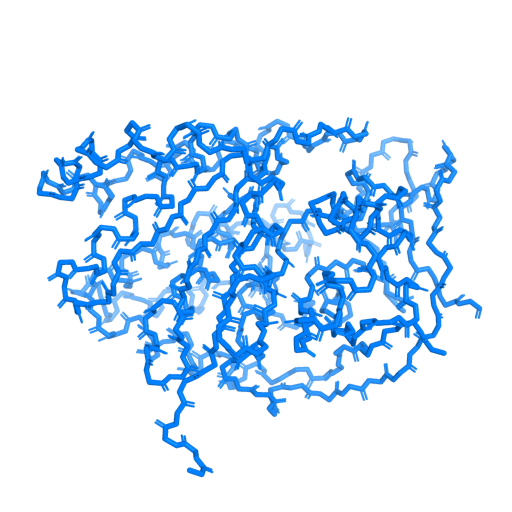3 ASN A C 1
ATOM 1385 O O . ASN A 1 176 ? 2.394 27.607 19.676 1.00 11.16 173 ASN A O 1
ATOM 1390 N N . VAL A 1 177 ? 3.355 28.989 18.161 1.00 10.14 174 VAL A N 1
ATOM 1391 C CA . VAL A 1 177 ? 4.136 29.767 19.132 1.00 10.50 174 VAL A CA 1
ATOM 1392 C C . VAL A 1 177 ? 3.374 31.045 19.440 1.00 11.08 174 VAL A C 1
ATOM 1393 O O . VAL A 1 177 ? 3.385 31.990 18.629 1.00 12.13 174 VAL A O 1
ATOM 1397 N N . PHE A 1 178 ? 2.708 31.080 20.562 1.00 11.92 175 PHE A N 1
ATOM 1398 C CA . PHE A 1 178 ? 1.810 32.198 20.937 1.00 13.70 175 PHE A CA 1
ATOM 1399 C C . PHE A 1 178 ? 2.377 32.856 22.204 1.00 14.40 175 PHE A C 1
ATOM 1400 O O . PHE A 1 178 ? 2.152 32.370 23.302 1.00 18.12 175 PHE A O 1
ATOM 1408 N N . LEU A 1 179 ? 3.130 33.942 22.041 1.00 15.47 176 LEU A N 1
ATOM 1409 C CA . LEU A 1 179 ? 3.794 34.679 23.118 1.00 16.14 176 LEU A CA 1
ATOM 1410 C C . LEU A 1 179 ? 3.564 36.169 22.846 1.00 19.00 176 LEU A C 1
ATOM 1411 O O . LEU A 1 179 ? 3.246 36.545 21.740 1.00 17.57 176 LEU A O 1
ATOM 1416 N N . PRO A 1 180 ? 3.744 37.010 23.870 1.00 19.77 177 PRO A N 1
ATOM 1417 C CA . PRO A 1 180 ? 3.577 38.449 23.653 1.00 22.19 177 PRO A CA 1
ATOM 1418 C C . PRO A 1 180 ? 4.462 39.017 22.542 1.00 22.42 177 PRO A C 1
ATOM 1419 O O . PRO A 1 180 ? 4.129 40.033 21.884 1.00 25.68 177 PRO A O 1
ATOM 1423 N N . THR A 1 181 ? 5.602 38.378 22.304 1.00 20.50 178 THR A N 1
ATOM 1424 C CA . THR A 1 181 ? 6.603 38.849 21.352 1.00 18.86 178 THR A CA 1
ATOM 1425 C C . THR A 1 181 ? 6.493 38.148 19.982 1.00 18.28 178 THR A C 1
ATOM 1426 O O . THR A 1 181 ? 7.362 38.308 19.130 1.00 18.18 178 THR A O 1
ATOM 1430 N N . THR A 1 182 ? 5.434 37.350 19.751 1.00 16.79 179 THR A N 1
ATOM 1431 C CA . THR A 1 182 ? 5.329 36.601 18.486 1.00 14.61 179 THR A CA 1
ATOM 1432 C C . THR A 1 182 ? 3.956 36.826 17.863 1.00 15.78 179 THR A C 1
ATOM 1433 O O . THR A 1 182 ? 3.011 37.205 18.587 1.00 19.39 179 THR A O 1
ATOM 1437 N N . ASP A 1 183 ? 3.857 36.584 16.554 1.00 16.02 180 ASP A N 1
ATOM 1438 C CA . ASP A 1 183 ? 2.604 36.795 15.824 1.00 15.72 180 ASP A CA 1
ATOM 1439 C C . ASP A 1 183 ? 1.768 35.531 15.623 1.00 15.67 180 ASP A C 1
ATOM 1440 O O . ASP A 1 183 ? 0.696 35.560 15.001 1.00 17.54 180 ASP A O 1
ATOM 1445 N N . GLY A 1 184 ? 2.241 34.411 16.161 1.00 14.25 181 GLY A N 1
ATOM 1446 C CA . GLY A 1 184 ? 1.501 33.151 16.002 1.00 14.48 181 GLY A CA 1
ATOM 1447 C C . GLY A 1 184 ? 1.781 32.388 14.695 1.00 13.57 181 GLY A C 1
ATOM 1448 O O . GLY A 1 184 ? 1.130 31.334 14.453 1.00 15.65 181 GLY A O 1
ATOM 1449 N N . SER A 1 185 ? 2.706 32.899 13.857 1.00 11.95 182 SER A N 1
ATOM 1450 C CA . SER A 1 185 ? 2.987 32.282 12.585 1.00 12.59 182 SER A CA 1
ATOM 1451 C C . SER A 1 185 ? 4.028 31.175 12.613 1.00 11.74 182 SER A C 1
ATOM 1452 O O . SER A 1 185 ? 4.148 30.423 11.639 1.00 12.30 182 SER A O 1
ATOM 1455 N N . ALA A 1 186 ? 4.792 31.063 13.699 1.00 11.43 183 ALA A N 1
ATOM 1456 C CA . ALA A 1 186 ? 5.914 30.136 13.776 1.00 9.89 183 ALA A CA 1
ATOM 1457 C C . ALA A 1 186 ? 5.529 28.884 14.547 1.00 9.84 183 ALA A C 1
ATOM 1458 O O . ALA A 1 186 ? 4.658 28.910 15.424 1.00 10.20 183 ALA A O 1
ATOM 1460 N N . GLU A 1 187 ? 6.216 27.788 14.227 1.00 8.91 184 GLU A N 1
ATOM 1461 C CA . GLU A 1 187 ? 6.114 26.508 14.945 1.00 8.71 184 GLU A CA 1
ATOM 1462 C C . GLU A 1 187 ? 7.314 26.359 15.883 1.00 8.19 184 GLU A C 1
ATOM 1463 O O . GLU A 1 187 ? 8.383 26.847 15.598 1.00 8.80 184 GLU A O 1
ATOM 1469 N N . TRP A 1 188 ? 7.081 25.708 17.018 1.00 8.20 185 TRP A N 1
ATOM 1470 C CA . TRP A 1 188 ? 8.014 25.714 18.137 1.00 8.35 185 TRP A CA 1
ATOM 1471 C C . TRP A 1 188 ? 9.398 25.118 17.832 1.00 7.27 185 TRP A C 1
ATOM 1472 O O . TRP A 1 188 ? 10.423 25.668 18.274 1.00 8.52 185 TRP A O 1
ATOM 1483 N N . ASN A 1 189 ? 9.466 23.988 17.141 1.00 7.50 186 ASN A N 1
ATOM 1484 C CA . ASN A 1 189 ? 10.765 23.374 16.883 1.00 7.77 186 ASN A CA 1
ATOM 1485 C C . ASN A 1 189 ? 11.681 24.295 16.087 1.00 7.99 186 ASN A C 1
ATOM 1486 O O . ASN A 1 189 ? 12.889 24.350 16.315 1.00 8.61 186 ASN A O 1
ATOM 1491 N N . ILE A 1 190 ? 11.112 25.024 15.151 1.00 8.51 187 ILE A N 1
ATOM 1492 C CA . ILE A 1 190 ? 11.881 26.006 14.375 1.00 8.49 187 ILE A CA 1
ATOM 1493 C C . ILE A 1 190 ? 12.246 27.199 15.262 1.00 8.56 187 ILE A C 1
ATOM 1494 O O . ILE A 1 190 ? 13.406 27.652 15.284 1.00 9.82 187 ILE A O 1
ATOM 1499 N N . TYR A 1 191 ? 11.252 27.722 15.967 1.00 8.69 188 TYR A N 1
ATOM 1500 C CA . TYR A 1 191 ? 11.409 28.891 16.818 1.00 9.67 188 TYR A CA 1
ATOM 1501 C C . TYR A 1 191 ? 12.482 28.676 17.884 1.00 8.77 188 TYR A C 1
ATOM 1502 O O . TYR A 1 191 ? 13.165 29.635 18.284 1.00 9.56 188 TYR A O 1
ATOM 1511 N N . TRP A 1 192 ? 12.693 27.456 18.366 1.00 8.69 189 TRP A N 1
ATOM 1512 C CA . TRP A 1 192 ? 13.705 27.231 19.410 1.00 8.77 189 TRP A CA 1
ATOM 1513 C C . TRP A 1 192 ? 15.105 27.618 18.944 1.00 9.42 189 TRP A C 1
ATOM 1514 O O . TRP A 1 192 ? 15.925 28.087 19.737 1.00 9.79 189 TRP A O 1
ATOM 1525 N N . ASP A 1 193 ? 15.376 27.403 17.672 1.00 9.97 190 ASP A N 1
ATOM 1526 C CA . ASP A 1 193 ? 16.702 27.751 17.081 1.00 10.39 190 ASP A CA 1
ATOM 1527 C C . ASP A 1 193 ? 16.529 28.015 15.583 1.00 10.48 190 ASP A C 1
ATOM 1528 O O . ASP A 1 193 ? 16.740 27.159 14.743 1.00 11.20 190 ASP A O 1
ATOM 1533 N N . PRO A 1 194 ? 16.105 29.247 15.251 1.00 10.97 191 PRO A N 1
ATOM 1534 C CA . PRO A 1 194 ? 15.811 29.514 13.850 1.00 11.41 191 PRO A CA 1
ATOM 1535 C C . PRO A 1 194 ? 17.030 29.416 12.913 1.00 12.61 191 PRO A C 1
ATOM 1536 O O . PRO A 1 194 ? 16.927 28.866 11.839 1.00 12.79 191 PRO A O 1
ATOM 1540 N N . PRO A 1 195 ? 18.202 29.928 13.318 1.00 12.50 192 PRO A N 1
ATOM 1541 C CA . PRO A 1 195 ? 19.362 29.797 12.433 1.00 13.12 192 PRO A CA 1
ATOM 1542 C C . PRO A 1 195 ? 19.712 28.354 12.083 1.00 13.34 192 PRO A C 1
ATOM 1543 O O . PRO A 1 195 ? 20.098 28.044 10.945 1.00 13.41 192 PRO A O 1
ATOM 1547 N N . ALA A 1 196 ? 19.573 27.444 13.057 1.00 12.68 193 ALA A N 1
ATOM 1548 C CA . ALA A 1 196 ? 19.844 26.028 12.746 1.00 12.29 193 ALA A CA 1
ATOM 1549 C C . ALA A 1 196 ? 18.862 25.524 11.690 1.00 12.25 193 ALA A C 1
ATOM 1550 O O . ALA A 1 196 ? 19.241 24.818 10.768 1.00 12.74 193 ALA A O 1
ATOM 1552 N N . ALA A 1 197 ? 17.578 25.875 11.821 1.00 12.01 194 ALA A N 1
ATOM 1553 C CA . ALA A 1 197 ? 16.587 25.406 10.856 1.00 12.08 194 ALA A CA 1
ATOM 1554 C C . ALA A 1 197 ? 16.881 25.973 9.463 1.00 13.26 194 ALA A C 1
ATOM 1555 O O . ALA A 1 197 ? 16.763 25.271 8.468 1.00 14.98 194 ALA A O 1
ATOM 1557 N N . LYS A 1 198 ? 17.284 27.242 9.391 1.00 14.00 195 LYS A N 1
ATOM 1558 C CA . LYS A 1 198 ? 17.625 27.842 8.099 1.00 15.86 195 LYS A CA 1
ATOM 1559 C C . LYS A 1 198 ? 18.773 27.070 7.440 1.00 16.07 195 LYS A C 1
ATOM 1560 O O . LYS A 1 198 ? 18.740 26.750 6.231 1.00 19.37 195 LYS A O 1
ATOM 1566 N N . LYS A 1 199 ? 19.784 26.764 8.227 1.00 15.85 196 LYS A N 1
ATOM 1567 C CA . LYS A 1 199 ? 20.956 26.034 7.726 1.00 17.09 196 LYS A CA 1
ATOM 1568 C C . LYS A 1 199 ? 20.600 24.631 7.165 1.00 17.66 196 LYS A C 1
ATOM 1569 O O . LYS A 1 199 ? 21.131 24.172 6.153 1.00 20.27 196 LYS A O 1
ATOM 1575 N N . VAL A 1 200 ? 19.683 23.909 7.792 1.00 16.31 197 VAL A N 1
ATOM 1576 C CA . VAL A 1 200 ? 19.360 22.548 7.353 1.00 17.04 197 VAL A CA 1
ATOM 1577 C C . VAL A 1 200 ? 18.327 22.503 6.246 1.00 16.94 197 VAL A C 1
ATOM 1578 O O . VAL A 1 200 ? 18.505 21.755 5.256 1.00 20.24 197 VAL A O 1
ATOM 1582 N N . LEU A 1 201 ? 17.257 23.273 6.399 1.00 19.55 198 LEU A N 1
ATOM 1583 C CA . LEU A 1 201 ? 16.098 23.111 5.532 1.00 21.27 198 LEU A CA 1
ATOM 1584 C C . LEU A 1 201 ? 16.450 23.509 4.139 1.00 24.90 198 LEU A C 1
ATOM 1585 O O . LEU A 1 201 ? 15.925 22.908 3.195 1.00 26.23 198 LEU A O 1
ATOM 1590 N N . CYS A 1 202 ? 17.323 24.493 3.972 1.00 25.47 199 CYS A N 1
ATOM 1591 C CA . CYS A 1 202 ? 17.700 24.849 2.598 1.00 30.25 199 CYS A CA 1
ATOM 1592 C C . CYS A 1 202 ? 19.108 24.383 2.199 1.00 31.02 199 CYS A C 1
ATOM 1593 O O . CYS A 1 202 ? 19.686 24.886 1.238 1.00 31.49 199 CYS A O 1
ATOM 1596 N N . CYS A 1 203 ? 19.660 23.411 2.942 1.00 31.49 200 CYS A N 1
ATOM 1597 C CA . CYS A 1 203 ? 20.897 22.734 2.519 1.00 32.19 200 CYS A CA 1
ATOM 1598 C C . CYS A 1 203 ? 20.571 21.932 1.235 1.00 32.22 200 CYS A C 1
ATOM 1599 O O . CYS A 1 203 ? 19.741 20.996 1.250 1.00 32.40 200 CYS A O 1
ATOM 1602 N N . PRO A 1 204 ? 21.219 22.292 0.101 1.00 32.74 201 PRO A N 1
ATOM 1603 C CA . PRO A 1 204 ? 20.843 21.650 -1.164 1.00 32.61 201 PRO A CA 1
ATOM 1604 C C . PRO A 1 204 ? 21.341 20.193 -1.274 1.00 33.66 201 PRO A C 1
ATOM 1605 O O . PRO A 1 204 ? 21.071 19.523 -2.302 1.00 36.09 201 PRO A O 1
ATOM 1609 N N . ASN A 1 205 ? 22.053 19.705 -0.243 1.00 31.62 202 ASN A N 1
ATOM 1610 C CA . ASN A 1 205 ? 22.755 18.446 -0.334 1.00 29.82 202 ASN A CA 1
ATOM 1611 C C . ASN A 1 205 ? 22.112 17.321 0.483 1.00 27.55 202 ASN A C 1
ATOM 1612 O O . ASN A 1 205 ? 22.686 16.248 0.563 1.00 25.63 202 ASN A O 1
ATOM 1617 N N . ILE A 1 206 ? 20.941 17.580 1.072 1.00 25.75 203 ILE A N 1
ATOM 1618 C CA . ILE A 1 206 ? 20.165 16.551 1.792 1.00 24.79 203 ILE A CA 1
ATOM 1619 C C . ILE A 1 206 ? 18.690 16.603 1.391 1.00 22.32 203 ILE A C 1
ATOM 1620 O O . ILE A 1 206 ? 18.095 17.675 1.208 1.00 25.91 203 ILE A O 1
ATOM 1625 N N . ARG A 1 207 ? 18.112 15.429 1.252 1.00 18.44 204 ARG A N 1
ATOM 1626 C CA . ARG A 1 207 ? 16.698 15.282 1.026 1.00 17.54 204 ARG A CA 1
ATOM 1627 C C . ARG A 1 207 ? 15.984 15.397 2.376 1.00 14.69 204 ARG A C 1
ATOM 1628 O O . ARG A 1 207 ? 16.165 14.541 3.246 1.00 16.49 204 ARG A O 1
ATOM 1636 N N . CYS A 1 208 ? 15.192 16.451 2.525 1.00 15.36 205 CYS A N 1
ATOM 1637 C CA . CYS A 1 208 ? 14.412 16.703 3.703 1.00 13.88 205 CYS A CA 1
ATOM 1638 C C . CYS A 1 208 ? 12.931 16.511 3.413 1.00 13.29 205 CYS A C 1
ATOM 1639 O O . CYS A 1 208 ? 12.381 17.105 2.485 1.00 16.23 205 CYS A O 1
ATOM 1642 N N . VAL A 1 209 ? 12.290 15.703 4.245 1.00 12.15 206 VAL A N 1
ATOM 1643 C CA . VAL A 1 209 ? 10.848 15.516 4.222 1.00 12.16 206 VAL A CA 1
ATOM 1644 C C . VAL A 1 209 ? 10.334 16.207 5.449 1.00 11.38 206 VAL A C 1
ATOM 1645 O O . VAL A 1 209 ? 10.772 15.897 6.551 1.00 12.82 206 VAL A O 1
ATOM 1649 N N . LEU A 1 210 ? 9.421 17.152 5.259 1.00 11.00 207 LEU A N 1
ATOM 1650 C CA . LEU A 1 210 ? 8.998 18.047 6.356 1.00 10.57 207 LEU A CA 1
ATOM 1651 C C . LEU A 1 210 ? 7.535 17.757 6.705 1.00 9.64 207 LEU A C 1
ATOM 1652 O O . LEU A 1 210 ? 6.648 17.947 5.885 1.00 10.74 207 LEU A O 1
ATOM 1657 N N . PHE A 1 211 ? 7.332 17.314 7.938 1.00 9.82 208 PHE A N 1
ATOM 1658 C CA . PHE A 1 211 ? 6.006 17.226 8.548 1.00 8.72 208 PHE A CA 1
ATOM 1659 C C . PHE A 1 211 ? 5.796 18.528 9.326 1.00 9.03 208 PHE A C 1
ATOM 1660 O O . PHE A 1 211 ? 6.235 18.658 10.486 1.00 9.26 208 PHE A O 1
ATOM 1668 N N . SER A 1 212 ? 5.163 19.495 8.670 1.00 9.07 209 SER A N 1
ATOM 1669 C CA . SER A 1 212 ? 4.836 20.779 9.251 1.00 8.77 209 SER A CA 1
ATOM 1670 C C . SER A 1 212 ? 3.419 20.701 9.813 1.00 8.37 209 SER A C 1
ATOM 1671 O O . SER A 1 212 ? 2.724 19.676 9.671 1.00 9.08 209 SER A O 1
ATOM 1674 N N . LEU A 1 213 ? 2.975 21.793 10.442 1.00 8.78 210 LEU A N 1
ATOM 1675 C CA . LEU A 1 213 ? 1.652 21.791 11.049 1.00 8.84 210 LEU A CA 1
ATOM 1676 C C . LEU A 1 213 ? 0.555 21.537 9.985 1.00 10.10 210 LEU A C 1
ATOM 1677 O O . LEU A 1 213 ? -0.517 21.037 10.299 1.00 10.25 210 LEU A O 1
ATOM 1682 N N . ASP A 1 214 ? 0.840 21.871 8.726 1.00 9.66 211 ASP A N 1
ATOM 1683 C CA . ASP A 1 214 ? -0.037 21.580 7.623 1.00 10.15 211 ASP A CA 1
ATOM 1684 C C . ASP A 1 214 ? -0.524 20.146 7.659 1.00 10.01 211 ASP A C 1
ATOM 1685 O O . ASP A 1 214 ? -1.727 19.891 7.512 1.00 13.14 211 ASP A O 1
ATOM 1690 N N . ALA A 1 215 ? 0.378 19.217 7.856 1.00 10.11 212 ALA A N 1
ATOM 1691 C CA . ALA A 1 215 ? 0.036 17.802 7.943 1.00 9.77 212 ALA A CA 1
ATOM 1692 C C . ALA A 1 215 ? -0.338 17.372 9.362 1.00 9.12 212 ALA A C 1
ATOM 1693 O O . ALA A 1 215 ? -1.291 16.620 9.565 1.00 10.69 212 ALA A O 1
ATOM 1695 N N . THR A 1 216 ? 0.432 17.817 10.355 1.00 9.25 213 THR A N 1
ATOM 1696 C CA . THR A 1 216 ? 0.214 17.291 11.709 1.00 9.18 213 THR A CA 1
ATOM 1697 C C . THR A 1 216 ? -1.147 17.765 12.307 1.00 8.69 213 THR A C 1
ATOM 1698 O O . THR A 1 216 ? -1.672 17.117 13.224 1.00 9.19 213 THR A O 1
ATOM 1702 N N . ASN A 1 217 ? -1.723 18.849 11.792 1.00 9.77 214 ASN A N 1
ATOM 1703 C CA . ASN A 1 217 ? -3.032 19.290 12.215 1.00 10.21 214 ASN A CA 1
ATOM 1704 C C . ASN A 1 217 ? -4.123 18.240 11.999 1.00 10.46 214 ASN A C 1
ATOM 1705 O O . ASN A 1 217 ? -5.204 18.339 12.577 1.00 12.95 214 ASN A O 1
ATOM 1710 N N . THR A 1 218 ? -3.854 17.211 11.186 1.00 11.54 215 THR A N 1
ATOM 1711 C CA . THR A 1 218 ? -4.802 16.071 10.921 1.00 12.44 215 THR A CA 1
ATOM 1712 C C . THR A 1 218 ? -4.920 15.141 12.093 1.00 12.64 215 THR A C 1
ATOM 1713 O O . THR A 1 218 ? -5.912 14.366 12.153 1.00 14.01 215 THR A O 1
ATOM 1717 N N . VAL A 1 219 ? -3.968 15.149 13.022 1.00 11.12 216 VAL A N 1
ATOM 1718 C CA . VAL A 1 219 ? -3.905 14.095 14.075 1.00 10.77 216 VAL A CA 1
ATOM 1719 C C . VAL A 1 219 ? -3.893 14.633 15.499 1.00 10.56 216 VAL A C 1
ATOM 1720 O O . VAL A 1 219 ? -2.977 14.374 16.289 1.00 11.87 216 VAL A O 1
ATOM 1724 N N . PRO A 1 220 ? -4.965 15.363 15.872 1.00 10.65 217 PRO A N 1
ATOM 1725 C CA . PRO A 1 220 ? -5.068 15.747 17.267 1.00 10.52 217 PRO A CA 1
ATOM 1726 C C . PRO A 1 220 ? -5.230 14.514 18.176 1.00 11.43 217 PRO A C 1
ATOM 1727 O O . PRO A 1 220 ? -5.795 13.545 17.799 1.00 11.43 217 PRO A O 1
ATOM 1731 N N . VAL A 1 221 ? -4.703 14.602 19.396 1.00 10.25 218 VAL A N 1
ATOM 1732 C CA . VAL A 1 221 ? -4.809 13.570 20.382 1.00 11.11 218 VAL A CA 1
ATOM 1733 C C . VAL A 1 221 ? -6.099 13.767 21.164 1.00 10.63 218 VAL A C 1
ATOM 1734 O O . VAL A 1 221 ? -6.234 14.756 21.880 1.00 12.96 218 VAL A O 1
ATOM 1738 N N . ARG A 1 222 ? -7.024 12.804 21.011 1.00 11.50 219 ARG A N 1
ATOM 1739 C CA . ARG A 1 222 ? -8.409 12.960 21.518 1.00 11.44 219 ARG A CA 1
ATOM 1740 C C . ARG A 1 222 ? -8.828 11.746 22.302 1.00 10.98 219 ARG A C 1
ATOM 1741 O O . ARG A 1 222 ? -8.463 10.593 21.983 1.00 11.09 219 ARG A O 1
ATOM 1749 N N . SER A 1 223 ? -9.603 11.998 23.361 1.00 10.73 220 SER A N 1
ATOM 1750 C CA . SER A 1 223 ? -10.063 10.938 24.245 1.00 11.20 220 SER A CA 1
ATOM 1751 C C . SER A 1 223 ? -10.675 9.739 23.549 1.00 11.91 220 SER A C 1
ATOM 1752 O O . SER A 1 223 ? -10.409 8.589 23.921 1.00 11.65 220 SER A O 1
ATOM 1755 N N . VAL A 1 224 ? -11.506 9.970 22.530 1.00 12.44 221 VAL A N 1
ATOM 1756 C CA . VAL A 1 224 ? -12.188 8.859 21.889 1.00 13.27 221 VAL A CA 1
ATOM 1757 C C . VAL A 1 224 ? -11.238 7.809 21.365 1.00 13.50 221 VAL A C 1
ATOM 1758 O O . VAL A 1 224 ? -11.499 6.611 21.435 1.00 15.75 221 VAL A O 1
ATOM 1762 N N . ASP A 1 225 ? -10.120 8.274 20.825 1.00 12.00 222 ASP A N 1
ATOM 1763 C CA . ASP A 1 225 ? -9.064 7.397 20.327 1.00 12.49 222 ASP A CA 1
ATOM 1764 C C . ASP A 1 225 ? -8.202 6.822 21.422 1.00 10.27 222 ASP A C 1
ATOM 1765 O O . ASP A 1 225 ? -7.857 5.649 21.430 1.00 11.93 222 ASP A O 1
ATOM 1770 N N . VAL A 1 226 ? -7.802 7.693 22.363 1.00 9.55 223 VAL A N 1
ATOM 1771 C CA . VAL A 1 226 ? -6.873 7.258 23.392 1.00 8.90 223 VAL A CA 1
ATOM 1772 C C . VAL A 1 226 ? -7.478 6.138 24.260 1.00 7.98 223 VAL A C 1
ATOM 1773 O O . VAL A 1 226 ? -6.756 5.251 24.683 1.00 8.65 223 VAL A O 1
ATOM 1777 N N . LYS A 1 227 ? -8.793 6.199 24.495 1.00 8.34 224 LYS A N 1
ATOM 1778 C CA . LYS A 1 227 ? -9.443 5.184 25.262 1.00 8.18 224 LYS A CA 1
ATOM 1779 C C . LYS A 1 227 ? -9.291 3.787 24.643 1.00 9.97 224 LYS A C 1
ATOM 1780 O O . LYS A 1 227 ? -9.448 2.804 25.355 1.00 10.26 224 LYS A O 1
ATOM 1786 N N . GLY A 1 228 ? -8.980 3.700 23.371 1.00 10.04 225 GLY A N 1
ATOM 1787 C CA . GLY A 1 228 ? -8.739 2.433 22.700 1.00 10.55 225 GLY A CA 1
ATOM 1788 C C . GLY A 1 228 ? -7.598 1.634 23.251 1.00 11.38 225 GLY A C 1
ATOM 1789 O O . GLY A 1 228 ? -7.545 0.415 23.067 1.00 12.39 225 GLY A O 1
ATOM 1790 N N . PHE A 1 229 ? -6.650 2.287 23.922 1.00 9.34 226 PHE A N 1
ATOM 1791 C CA . PHE A 1 229 ? -5.572 1.517 24.537 1.00 9.41 226 PHE A CA 1
ATOM 1792 C C . PHE A 1 229 ? -5.993 0.619 25.665 1.00 9.91 226 PHE A C 1
ATOM 1793 O O . PHE A 1 229 ? -5.285 -0.328 26.002 1.00 11.28 226 PHE A O 1
ATOM 1801 N N . GLY A 1 230 ? -7.128 0.914 26.307 1.00 9.88 227 GLY A N 1
ATOM 1802 C CA . GLY A 1 230 ? -7.593 0.081 27.403 1.00 11.37 227 GLY A CA 1
ATOM 1803 C C . GLY A 1 230 ? -7.740 -1.365 27.021 1.00 12.45 227 GLY A C 1
ATOM 1804 O O . GLY A 1 230 ? -7.386 -2.238 27.818 1.00 14.03 227 GLY A O 1
ATOM 1805 N N . ALA A 1 231 ? -8.240 -1.604 25.798 1.00 11.91 228 ALA A N 1
ATOM 1806 C CA . ALA A 1 231 ? -8.426 -2.978 25.288 1.00 13.51 228 ALA A CA 1
ATOM 1807 C C . ALA A 1 231 ? -7.118 -3.716 25.098 1.00 13.85 228 ALA A C 1
ATOM 1808 O O . ALA A 1 231 ? -7.125 -4.931 24.938 1.00 17.05 228 ALA A O 1
ATOM 1810 N N . GLN A 1 232 ? -5.995 -2.982 25.117 1.00 12.68 229 GLN A N 1
ATOM 1811 C CA . GLN A 1 232 ? -4.658 -3.542 24.936 1.00 14.30 229 GLN A CA 1
ATOM 1812 C C . GLN A 1 232 ? -3.740 -3.255 26.126 1.00 14.72 229 GLN A C 1
ATOM 1813 O O . GLN A 1 232 ? -2.543 -3.327 25.979 1.00 15.13 229 GLN A O 1
ATOM 1819 N N . ASN A 1 233 ? -4.294 -2.965 27.331 1.00 15.89 230 ASN A N 1
ATOM 1820 C CA . ASN A 1 233 ? -3.496 -2.574 28.520 1.00 17.37 230 ASN A CA 1
ATOM 1821 C C . ASN A 1 233 ? -2.552 -3.681 28.970 1.00 16.20 230 ASN A C 1
ATOM 1822 O O . ASN A 1 233 ? -1.634 -3.413 29.714 1.00 17.84 230 ASN A O 1
ATOM 1827 N N . GLN A 1 234 ? -2.764 -4.924 28.529 1.00 16.98 231 GLN A N 1
ATOM 1828 C CA . GLN A 1 234 ? -1.828 -5.972 28.868 1.00 17.09 231 GLN A CA 1
ATOM 1829 C C . GLN A 1 234 ? -0.474 -5.828 28.201 1.00 14.54 231 GLN A C 1
ATOM 1830 O O . GLN A 1 234 ? 0.494 -6.445 28.635 1.00 18.18 231 GLN A O 1
ATOM 1836 N N . TYR A 1 235 ? -0.375 -5.024 27.151 1.00 13.52 232 TYR A N 1
ATOM 1837 C CA . TYR A 1 235 ? 0.859 -4.770 26.417 1.00 12.22 232 TYR A CA 1
ATOM 1838 C C . TYR A 1 235 ? 1.578 -3.589 27.037 1.00 10.69 232 TYR A C 1
ATOM 1839 O O . TYR A 1 235 ? 0.974 -2.513 27.178 1.00 11.15 232 TYR A O 1
ATOM 1848 N N . LEU A 1 236 ? 2.846 -3.749 27.433 1.00 10.89 233 LEU A N 1
ATOM 1849 C CA . LEU A 1 236 ? 3.617 -2.650 27.992 1.00 11.05 233 LEU A CA 1
ATOM 1850 C C . LEU A 1 236 ? 3.596 -1.409 27.085 1.00 10.22 233 LEU A C 1
ATOM 1851 O O . LEU A 1 236 ? 3.488 -0.285 27.572 1.00 9.96 233 LEU A O 1
ATOM 1856 N N . LEU A 1 237 ? 3.712 -1.617 25.770 1.00 10.15 234 LEU A N 1
ATOM 1857 C CA . LEU A 1 237 ? 3.792 -0.469 24.874 1.00 9.97 234 LEU A CA 1
ATOM 1858 C C . LEU A 1 237 ? 2.462 0.290 24.804 1.00 9.72 234 LEU A C 1
ATOM 1859 O O . LEU A 1 237 ? 2.448 1.494 24.521 1.00 9.91 234 LEU A O 1
ATOM 1864 N N . SER A 1 238 ? 1.351 -0.416 25.050 1.00 9.68 235 SER A N 1
ATOM 1865 C CA . SER A 1 238 ? 0.051 0.241 25.145 1.00 9.04 235 SER A CA 1
ATOM 1866 C C . SER A 1 238 ? -0.123 0.996 26.458 1.00 9.28 235 SER A C 1
ATOM 1867 O O . SER A 1 238 ? -0.718 2.070 26.459 1.00 9.45 235 SER A O 1
ATOM 1870 N N . GLN A 1 239 ? 0.385 0.449 27.546 1.00 9.50 236 GLN A N 1
ATOM 1871 C CA . GLN A 1 239 ? 0.443 1.210 28.783 1.00 8.98 236 GLN A CA 1
ATOM 1872 C C . GLN A 1 239 ? 1.248 2.502 28.548 1.00 9.10 236 GLN A C 1
ATOM 1873 O O . GLN A 1 239 ? 0.845 3.585 28.989 1.00 9.39 236 GLN A O 1
ATOM 1879 N N . MET A 1 240 ? 2.382 2.379 27.869 1.00 8.59 237 MET A N 1
ATOM 1880 C CA . MET A 1 240 ? 3.247 3.531 27.624 1.00 8.15 237 MET A CA 1
ATOM 1881 C C . MET A 1 240 ? 2.551 4.595 26.746 1.00 8.08 237 MET A C 1
ATOM 1882 O O . MET A 1 240 ? 2.385 5.737 27.174 1.00 8.20 237 MET A O 1
ATOM 1887 N N . VAL A 1 241 ? 2.140 4.213 25.545 1.00 7.64 238 VAL A N 1
ATOM 1888 C CA . VAL A 1 241 ? 1.576 5.175 24.587 1.00 7.35 238 VAL A CA 1
ATOM 1889 C C . VAL A 1 241 ? 0.243 5.687 25.088 1.00 8.10 238 VAL A C 1
ATOM 1890 O O . VAL A 1 241 ? -0.050 6.863 25.000 1.00 7.62 238 VAL A O 1
ATOM 1894 N N . GLY A 1 242 ? -0.576 4.766 25.600 1.00 7.52 239 GLY A N 1
ATOM 1895 C CA . GLY A 1 242 ? -1.851 5.215 26.150 1.00 7.80 239 GLY A CA 1
ATOM 1896 C C . GLY A 1 242 ? -1.704 6.244 27.260 1.00 6.96 239 GLY A C 1
ATOM 1897 O O . GLY A 1 242 ? -2.462 7.187 27.303 1.00 7.74 239 GLY A O 1
ATOM 1898 N N . THR A 1 243 ? -0.752 6.054 28.147 1.00 7.59 240 THR A N 1
ATOM 1899 C CA . THR A 1 243 ? -0.513 7.010 29.204 1.00 6.96 240 THR A CA 1
ATOM 1900 C C . THR A 1 243 ? 0.052 8.332 28.630 1.00 7.40 240 THR A C 1
ATOM 1901 O O . THR A 1 243 ? -0.399 9.407 29.001 1.00 7.61 240 THR A O 1
ATOM 1905 N N . MET A 1 244 ? 1.020 8.251 27.710 1.00 7.30 241 MET A N 1
ATOM 1906 C CA . MET A 1 244 ? 1.618 9.410 27.105 1.00 7.77 241 MET A CA 1
ATOM 1907 C C . MET A 1 244 ? 0.536 10.296 26.456 1.00 8.17 241 MET A C 1
ATOM 1908 O O . MET A 1 244 ? 0.529 11.502 26.590 1.00 8.29 241 MET A O 1
ATOM 1913 N N . TRP A 1 245 ? -0.374 9.657 25.747 1.00 7.57 242 TRP A N 1
ATOM 1914 C CA . TRP A 1 245 ? -1.474 10.373 25.108 1.00 7.93 242 TRP A CA 1
ATOM 1915 C C . TRP A 1 245 ? -2.556 10.830 26.089 1.00 7.04 242 TRP A C 1
ATOM 1916 O O . TRP A 1 245 ? -3.072 11.935 25.962 1.00 7.97 242 TRP A O 1
ATOM 1927 N N . ALA A 1 246 ? -2.910 10.000 27.063 1.00 6.67 243 ALA A N 1
ATOM 1928 C CA . ALA A 1 246 ? -3.911 10.368 28.067 1.00 7.22 243 ALA A CA 1
ATOM 1929 C C . ALA A 1 246 ? -3.500 11.593 28.880 1.00 7.01 243 ALA A C 1
ATOM 1930 O O . ALA A 1 246 ? -4.358 12.322 29.374 1.00 8.06 243 ALA A O 1
ATOM 1932 N N . MET A 1 247 ? -2.196 11.818 28.994 1.00 7.43 244 MET A N 1
ATOM 1933 C CA . MET A 1 247 ? -1.699 13.024 29.677 1.00 7.85 244 MET A CA 1
ATOM 1934 C C . MET A 1 247 ? -1.950 14.319 28.892 1.00 7.82 244 MET A C 1
ATOM 1935 O O . MET A 1 247 ? -1.707 15.403 29.431 1.00 9.55 244 MET A O 1
ATOM 1940 N N . SER A 1 248 ? -2.459 14.210 27.685 1.00 7.64 245 SER A N 1
ATOM 1941 C CA . SER A 1 248 ? -2.519 15.350 26.761 1.00 8.28 245 SER A CA 1
ATOM 1942 C C . SER A 1 248 ? -3.908 15.601 26.149 1.00 8.15 245 SER A C 1
ATOM 1943 O O . SER A 1 248 ? -4.083 16.570 25.424 1.00 8.75 245 SER A O 1
ATOM 1946 N N . THR A 1 249 ? -4.875 14.733 26.438 1.00 7.72 246 THR A N 1
ATOM 1947 C CA . THR A 1 249 ? -6.162 14.804 25.773 1.00 8.57 246 THR A CA 1
ATOM 1948 C C . THR A 1 249 ? -7.007 16.006 26.195 1.00 8.64 246 THR A C 1
ATOM 1949 O O . THR A 1 249 ? -7.999 16.313 25.540 1.00 12.19 246 THR A O 1
ATOM 1953 N N . HIS A 1 250 ? -6.628 16.678 27.282 1.00 7.99 247 HIS A N 1
ATOM 1954 C CA . HIS A 1 250 ? -7.376 17.868 27.715 1.00 7.81 247 HIS A CA 1
ATOM 1955 C C . HIS A 1 250 ? -6.967 19.130 26.995 1.00 7.70 247 HIS A C 1
ATOM 1956 O O . HIS A 1 250 ? -7.669 20.134 27.103 1.00 9.10 247 HIS A O 1
ATOM 1963 N N . GLU A 1 251 ? -5.848 19.100 26.285 1.00 9.26 248 GLU A N 1
ATOM 1964 C CA . GLU A 1 251 ? -5.268 20.355 25.810 1.00 9.22 248 GLU A CA 1
ATOM 1965 C C . GLU A 1 251 ? -6.130 21.007 24.738 1.00 10.23 248 GLU A C 1
ATOM 1966 O O . GLU A 1 251 ? -6.198 22.220 24.653 1.00 10.34 248 GLU A O 1
ATOM 1972 N N . GLU A 1 252 ? -6.802 20.197 23.908 1.00 9.69 249 GLU A N 1
ATOM 1973 C CA . GLU A 1 252 ? -7.659 20.765 22.888 1.00 10.96 249 GLU A CA 1
ATOM 1974 C C . GLU A 1 252 ? -8.848 21.523 23.532 1.00 10.34 249 GLU A C 1
ATOM 1975 O O . GLU A 1 252 ? -9.306 22.510 22.965 1.00 14.30 249 GLU A O 1
ATOM 1981 N N . ILE A 1 253 ? -9.331 21.052 24.662 1.00 10.73 250 ILE A N 1
ATOM 1982 C CA . ILE A 1 253 ? -10.396 21.775 25.350 1.00 10.65 250 ILE A CA 1
ATOM 1983 C C . ILE A 1 253 ? -9.814 23.043 25.984 1.00 10.05 250 ILE A C 1
ATOM 1984 O O . ILE A 1 253 ? -10.336 24.164 25.812 1.00 11.03 250 ILE A O 1
ATOM 1989 N N . LEU A 1 254 ? -8.733 22.877 26.724 1.00 10.29 251 LEU A N 1
ATOM 1990 C CA . LEU A 1 254 ? -8.063 23.937 27.429 1.00 10.38 251 LEU A CA 1
ATOM 1991 C C . LEU A 1 254 ? -7.729 25.126 26.531 1.00 11.16 251 LEU A C 1
ATOM 1992 O O . LEU A 1 254 ? -7.956 26.285 26.912 1.00 12.29 251 LEU A O 1
ATOM 1997 N N . ARG A 1 255 ? -7.197 24.836 25.344 1.00 10.69 252 ARG A N 1
ATOM 1998 C CA . ARG A 1 255 ? -6.769 25.846 24.377 1.00 11.16 252 ARG A CA 1
ATOM 1999 C C . ARG A 1 255 ? -7.743 26.015 23.196 1.00 11.65 252 ARG A C 1
ATOM 2000 O O . ARG A 1 255 ? -7.353 26.450 22.130 1.00 12.63 252 ARG A O 1
ATOM 2008 N N . ASP A 1 256 ? -9.007 25.680 23.386 1.00 10.64 253 ASP A N 1
ATOM 2009 C CA . ASP A 1 256 ? -10.061 26.101 22.462 1.00 11.65 253 ASP A CA 1
ATOM 2010 C C . ASP A 1 256 ? -9.783 25.646 21.036 1.00 11.97 253 ASP A C 1
ATOM 2011 O O . ASP A 1 256 ? -9.985 26.378 20.081 1.00 14.13 253 ASP A O 1
ATOM 2016 N N . GLY A 1 257 ? -9.302 24.400 20.932 1.00 12.42 254 GLY A N 1
ATOM 2017 C CA . GLY A 1 257 ? -9.068 23.772 19.647 1.00 13.39 254 GLY A CA 1
ATOM 2018 C C . GLY A 1 257 ? -7.583 23.575 19.305 1.00 12.72 254 GLY A C 1
ATOM 2019 O O . GLY A 1 257 ? -7.248 22.801 18.406 1.00 14.02 254 GLY A O 1
ATOM 2020 N N . ASP A 1 258 ? -6.713 24.275 19.996 1.00 11.75 255 ASP A N 1
ATOM 2021 C CA . ASP A 1 258 ? -5.275 24.213 19.716 1.00 12.19 255 ASP A CA 1
ATOM 2022 C C . ASP A 1 258 ? -4.668 23.031 20.508 1.00 10.17 255 ASP A C 1
ATOM 2023 O O . ASP A 1 258 ? -4.034 23.180 21.556 1.00 11.54 255 ASP A O 1
ATOM 2028 N N . ALA A 1 259 ? -4.881 21.845 19.943 1.00 10.75 256 ALA A N 1
ATOM 2029 C CA . ALA A 1 259 ? -4.683 20.553 20.577 1.00 10.11 256 ALA A CA 1
ATOM 2030 C C . ALA A 1 259 ? -3.200 20.214 20.859 1.00 9.50 256 ALA A C 1
ATOM 2031 O O . ALA A 1 259 ? -2.286 20.850 20.360 1.00 10.25 256 ALA A O 1
ATOM 2033 N N . TYR A 1 260 ? -3.028 19.185 21.652 1.00 8.55 257 TYR A N 1
ATOM 2034 C CA . TYR A 1 260 ? -1.777 18.399 21.578 1.00 8.43 257 TYR A CA 1
ATOM 2035 C C . TYR A 1 260 ? -1.999 17.448 20.422 1.00 8.34 257 TYR A C 1
ATOM 2036 O O . TYR A 1 260 ? -3.028 16.784 20.328 1.00 10.27 257 TYR A O 1
ATOM 2045 N N . TYR A 1 261 ? -1.041 17.395 19.499 1.00 8.47 258 TYR A N 1
ATOM 2046 C CA . TYR A 1 261 ? -1.151 16.556 18.329 1.00 7.28 258 TYR A CA 1
ATOM 2047 C C . TYR A 1 261 ? -0.132 15.402 18.358 1.00 8.26 258 TYR A C 1
ATOM 2048 O O . TYR A 1 261 ? 0.804 15.385 19.139 1.00 9.65 258 TYR A O 1
ATOM 2057 N N . ALA A 1 262 ? -0.323 14.457 17.476 1.00 8.07 259 ALA A N 1
ATOM 2058 C CA . ALA A 1 262 ? 0.640 13.372 17.244 1.00 9.05 259 ALA A CA 1
ATOM 2059 C C . ALA A 1 262 ? 1.732 13.841 16.276 1.00 8.58 259 ALA A C 1
ATOM 2060 O O . ALA A 1 262 ? 2.043 13.149 15.287 1.00 11.93 259 ALA A O 1
ATOM 2062 N N . TRP A 1 263 ? 2.336 14.987 16.549 1.00 8.09 260 TRP A N 1
ATOM 2063 C CA . TRP A 1 263 ? 3.259 15.635 15.623 1.00 7.45 260 TRP A CA 1
ATOM 2064 C C . TRP A 1 263 ? 4.417 14.722 15.238 1.00 7.61 260 TRP A C 1
ATOM 2065 O O . TRP A 1 263 ? 4.649 14.406 14.036 1.00 8.81 260 TRP A O 1
ATOM 2076 N N . ASP A 1 264 ? 5.180 14.314 16.231 1.00 7.27 261 ASP A N 1
ATOM 2077 C CA . ASP A 1 264 ? 6.359 13.512 16.023 1.00 7.54 261 ASP A CA 1
ATOM 2078 C C . ASP A 1 264 ? 6.028 12.080 15.677 1.00 7.12 261 ASP A C 1
ATOM 2079 O O . ASP A 1 264 ? 6.761 11.410 14.908 1.00 8.66 261 ASP A O 1
ATOM 2084 N N . ALA A 1 265 ? 4.961 11.554 16.262 1.00 7.52 262 ALA A N 1
ATOM 2085 C CA . ALA A 1 265 ? 4.524 10.227 15.983 1.00 7.56 262 ALA A CA 1
ATOM 2086 C C . ALA A 1 265 ? 4.168 10.048 14.489 1.00 8.08 262 ALA A C 1
ATOM 2087 O O . ALA A 1 265 ? 4.526 9.034 13.867 1.00 8.39 262 ALA A O 1
ATOM 2089 N N . LEU A 1 266 ? 3.483 11.026 13.908 1.00 8.11 263 LEU A N 1
ATOM 2090 C CA . LEU A 1 266 ? 3.144 10.967 12.506 1.00 8.85 263 LEU A CA 1
ATOM 2091 C C . LEU A 1 266 ? 4.419 11.040 11.636 1.00 8.85 263 LEU A C 1
ATOM 2092 O O . LEU A 1 266 ? 4.549 10.343 10.626 1.00 10.32 263 LEU A O 1
ATOM 2097 N N . THR A 1 267 ? 5.340 11.898 12.046 1.00 9.03 264 THR A N 1
ATOM 2098 C CA . THR A 1 267 ? 6.638 12.025 11.384 1.00 9.38 264 THR A CA 1
ATOM 2099 C C . THR A 1 267 ? 7.360 10.666 11.302 1.00 9.47 264 THR A C 1
ATOM 2100 O O . THR A 1 267 ? 7.807 10.243 10.245 1.00 10.97 264 THR A O 1
ATOM 2104 N N . ALA A 1 268 ? 7.436 9.967 12.456 1.00 9.41 265 ALA A N 1
ATOM 2105 C CA . ALA A 1 268 ? 8.046 8.648 12.502 1.00 9.74 265 ALA A CA 1
ATOM 2106 C C . ALA A 1 268 ? 7.253 7.634 11.675 1.00 10.62 265 ALA A C 1
ATOM 2107 O O . ALA A 1 268 ? 7.853 6.756 11.023 1.00 11.31 265 ALA A O 1
ATOM 2109 N N . ALA A 1 269 ? 5.931 7.752 11.679 1.00 9.75 266 ALA A N 1
ATOM 2110 C CA . ALA A 1 269 ? 5.075 6.847 10.930 1.00 10.38 266 ALA A CA 1
ATOM 2111 C C . ALA A 1 269 ? 5.429 6.889 9.439 1.00 10.60 266 ALA A C 1
ATOM 2112 O O . ALA A 1 269 ? 5.312 5.864 8.768 1.00 12.31 266 ALA A O 1
ATOM 2114 N N . TYR A 1 270 ? 5.841 8.051 8.912 1.00 10.25 267 TYR A N 1
ATOM 2115 C CA . TYR A 1 270 ? 6.245 8.139 7.505 1.00 10.74 267 TYR A CA 1
ATOM 2116 C C . TYR A 1 270 ? 7.415 7.262 7.146 1.00 10.34 267 TYR A C 1
ATOM 2117 O O . TYR A 1 270 ? 7.496 6.712 6.056 1.00 11.72 267 TYR A O 1
ATOM 2126 N N . ILE A 1 271 ? 8.347 7.113 8.089 1.00 10.61 268 ILE A N 1
ATOM 2127 C CA . ILE A 1 271 ? 9.494 6.225 7.881 1.00 12.19 268 ILE A CA 1
ATOM 2128 C C . ILE A 1 271 ? 9.028 4.791 7.767 1.00 12.22 268 ILE A C 1
ATOM 2129 O O . ILE A 1 271 ? 9.573 4.005 6.973 1.00 14.16 268 ILE A O 1
ATOM 2134 N N . LEU A 1 272 ? 8.033 4.426 8.548 1.00 12.97 269 LEU A N 1
ATOM 2135 C CA . LEU A 1 272 ? 7.453 3.091 8.549 1.00 12.59 269 LEU A CA 1
ATOM 2136 C C . LEU A 1 272 ? 6.548 2.851 7.378 1.00 13.24 269 LEU A C 1
ATOM 2137 O O . LEU A 1 272 ? 6.454 1.729 6.912 1.00 17.60 269 LEU A O 1
ATOM 2142 N N . GLU A 1 273 ? 5.882 3.895 6.910 1.00 12.13 270 GLU A N 1
ATOM 2143 C CA . GLU A 1 273 ? 4.858 3.810 5.876 1.00 13.00 270 GLU A CA 1
ATOM 2144 C C . GLU A 1 273 ? 4.944 5.026 4.982 1.00 13.03 270 GLU A C 1
ATOM 2145 O O . GLU A 1 273 ? 4.194 5.985 5.168 1.00 13.27 270 GLU A O 1
ATOM 2151 N N . PRO A 1 274 ? 5.847 5.023 3.987 1.00 13.99 271 PRO A N 1
ATOM 2152 C CA . PRO A 1 274 ? 6.006 6.217 3.178 1.00 15.14 271 PRO A CA 1
ATOM 2153 C C . PRO A 1 274 ? 4.789 6.641 2.351 1.00 15.57 271 PRO A C 1
ATOM 2154 O O . PRO A 1 274 ? 4.748 7.749 1.854 1.00 18.75 271 PRO A O 1
ATOM 2158 N N . THR A 1 275 ? 3.794 5.771 2.183 1.00 14.11 272 THR A N 1
ATOM 2159 C CA . THR A 1 275 ? 2.606 6.155 1.477 1.00 16.56 272 THR A CA 1
ATOM 2160 C C . THR A 1 275 ? 1.591 6.848 2.379 1.00 16.05 272 THR A C 1
ATOM 2161 O O . THR A 1 275 ? 0.479 7.178 1.952 1.00 17.80 272 THR A O 1
ATOM 2165 N N . ILE A 1 276 ? 1.954 7.076 3.653 1.00 14.81 273 ILE A N 1
ATOM 2166 C CA . ILE A 1 276 ? 1.031 7.695 4.592 1.00 13.79 273 ILE A CA 1
ATOM 2167 C C . ILE A 1 276 ? 0.725 9.148 4.224 1.00 13.15 273 ILE A C 1
ATOM 2168 O O . ILE A 1 276 ? -0.246 9.703 4.709 1.00 14.25 273 ILE A O 1
ATOM 2173 N N . ALA A 1 277 ? 1.548 9.789 3.396 1.00 13.36 274 ALA A N 1
ATOM 2174 C CA . ALA A 1 277 ? 1.297 11.174 2.987 1.00 14.15 274 ALA A CA 1
ATOM 2175 C C . ALA A 1 277 ? 1.867 11.360 1.594 1.00 14.68 274 ALA A C 1
ATOM 2176 O O . ALA A 1 277 ? 2.666 10.543 1.130 1.00 17.78 274 ALA A O 1
ATOM 2178 N N . THR A 1 278 ? 1.428 12.432 0.957 1.00 15.34 275 THR A N 1
ATOM 2179 C CA . THR A 1 278 ? 1.942 12.839 -0.363 1.00 16.97 275 THR A CA 1
ATOM 2180 C C . THR A 1 278 ? 2.928 13.956 -0.136 1.00 16.12 275 THR A C 1
ATOM 2181 O O . THR A 1 278 ? 2.778 14.679 0.827 1.00 20.32 275 THR A O 1
ATOM 2185 N N . LEU A 1 279 ? 3.944 14.098 -0.973 1.00 16.66 276 LEU A N 1
ATOM 2186 C CA . LEU A 1 279 ? 4.989 15.110 -0.799 1.00 16.54 276 LEU A CA 1
ATOM 2187 C C . LEU A 1 279 ? 4.889 16.188 -1.856 1.00 17.25 276 LEU A C 1
ATOM 2188 O O . LEU A 1 279 ? 4.637 15.893 -3.051 1.00 22.82 276 LEU A O 1
ATOM 2193 N N . GLU A 1 280 ? 5.079 17.421 -1.435 1.00 16.11 277 GLU A N 1
ATOM 2194 C CA . GLU A 1 280 ? 5.071 18.573 -2.329 1.00 17.54 277 GLU A CA 1
ATOM 2195 C C . GLU A 1 280 ? 6.399 19.315 -2.167 1.00 17.38 277 GLU A C 1
ATOM 2196 O O . GLU A 1 280 ? 6.692 19.815 -1.104 1.00 17.34 277 GLU A O 1
ATOM 2202 N N . PRO A 1 281 ? 7.202 19.406 -3.247 1.00 17.49 278 PRO A N 1
ATOM 2203 C CA . PRO A 1 281 ? 8.397 20.206 -3.159 1.00 17.59 278 PRO A CA 1
ATOM 2204 C C . PRO A 1 281 ? 8.060 21.687 -2.951 1.00 16.96 278 PRO A C 1
ATOM 2205 O O . PRO A 1 281 ? 7.191 22.253 -3.660 1.00 20.24 278 PRO A O 1
ATOM 2209 N N . VAL A 1 282 ? 8.739 22.318 -1.991 1.00 16.64 279 VAL A N 1
ATOM 2210 C CA . VAL A 1 282 ? 8.506 23.729 -1.642 1.00 17.43 279 VAL A CA 1
ATOM 2211 C C . VAL A 1 282 ? 9.857 24.381 -1.268 1.00 18.54 279 VAL A C 1
ATOM 2212 O O . VAL A 1 282 ? 10.674 23.781 -0.553 1.00 19.56 279 VAL A O 1
ATOM 2216 N N . ALA A 1 283 ? 10.089 25.609 -1.754 1.00 18.62 280 ALA A N 1
ATOM 2217 C CA . ALA A 1 283 ? 11.183 26.475 -1.302 1.00 19.44 280 ALA A CA 1
ATOM 2218 C C . ALA A 1 283 ? 10.703 27.306 -0.136 1.00 17.89 280 ALA A C 1
ATOM 2219 O O . ALA A 1 283 ? 9.656 27.959 -0.233 1.00 18.65 280 ALA A O 1
ATOM 2221 N N . LEU A 1 284 ? 11.462 27.304 0.964 1.00 19.28 281 LEU A N 1
ATOM 2222 C CA . LEU A 1 284 ? 11.077 28.031 2.153 1.00 18.79 281 LEU A CA 1
ATOM 2223 C C . LEU A 1 284 ? 12.067 29.187 2.409 1.00 20.84 281 LEU A C 1
ATOM 2224 O O . LEU A 1 284 ? 13.228 29.140 1.962 1.00 25.32 281 LEU A O 1
ATOM 2229 N N . ASP A 1 285 ? 11.610 30.218 3.113 1.00 21.10 282 ASP A N 1
ATOM 2230 C CA . ASP A 1 285 ? 12.507 31.301 3.563 1.00 21.87 282 ASP A CA 1
ATOM 2231 C C . ASP A 1 285 ? 12.407 31.477 5.098 1.00 19.42 282 ASP A C 1
ATOM 2232 O O . ASP A 1 285 ? 11.580 32.278 5.591 1.00 21.00 282 ASP A O 1
ATOM 2237 N N . VAL A 1 286 ? 13.244 30.741 5.838 1.00 19.11 283 VAL A N 1
ATOM 2238 C CA . VAL A 1 286 ? 13.143 30.661 7.303 1.00 17.36 283 VAL A CA 1
ATOM 2239 C C . VAL A 1 286 ? 13.466 32.019 7.906 1.00 15.82 283 VAL A C 1
ATOM 2240 O O . VAL A 1 286 ? 14.547 32.587 7.649 1.00 17.26 283 VAL A O 1
ATOM 2244 N N . ASP A 1 287 ? 12.537 32.532 8.693 1.00 14.85 284 ASP A N 1
ATOM 2245 C CA . ASP A 1 287 ? 12.706 33.819 9.354 1.00 14.50 284 ASP A CA 1
ATOM 2246 C C . ASP A 1 287 ? 13.640 33.660 10.584 1.00 14.92 284 ASP A C 1
ATOM 2247 O O . ASP A 1 287 ? 13.286 32.994 11.561 1.00 15.16 284 ASP A O 1
ATOM 2252 N N . VAL A 1 288 ? 14.827 34.274 10.529 1.00 14.66 285 VAL A N 1
ATOM 2253 C CA . VAL A 1 288 ? 15.783 34.262 11.647 1.00 16.56 285 VAL A CA 1
ATOM 2254 C C . VAL A 1 288 ? 15.872 35.613 12.376 1.00 16.14 285 VAL A C 1
ATOM 2255 O O . VAL A 1 288 ? 16.719 35.805 13.244 1.00 18.07 285 VAL A O 1
ATOM 2259 N N . SER A 1 289 ? 14.988 36.532 12.022 1.00 16.78 286 SER A N 1
ATOM 2260 C CA . SER A 1 289 ? 14.915 37.844 12.665 1.00 17.82 286 SER A CA 1
ATOM 2261 C C . SER A 1 289 ? 14.470 37.765 14.111 1.00 17.23 286 SER A C 1
ATOM 2262 O O . SER A 1 289 ? 14.062 36.685 14.583 1.00 17.66 286 SER A O 1
ATOM 2265 N N . LYS A 1 290 ? 14.531 38.883 14.818 1.00 16.41 287 LYS A N 1
ATOM 2266 C CA . LYS A 1 290 ? 14.065 39.030 16.197 1.00 16.41 287 LYS A CA 1
ATOM 2267 C C . LYS A 1 290 ? 12.712 39.697 16.299 1.00 17.68 287 LYS A C 1
ATOM 2268 O O . LYS A 1 290 ? 12.262 40.070 17.397 1.00 20.47 287 LYS A O 1
ATOM 2274 N N . GLY A 1 291 ? 12.032 39.831 15.150 1.00 17.77 288 GLY A N 1
ATOM 2275 C CA . GLY A 1 291 ? 10.697 40.387 15.140 1.00 18.29 288 GLY A CA 1
ATOM 2276 C C . GLY A 1 291 ? 9.640 39.341 15.420 1.00 16.87 288 GLY A C 1
ATOM 2277 O O . GLY A 1 291 ? 9.944 38.216 15.749 1.00 17.45 288 GLY A O 1
ATOM 2278 N N . LYS A 1 292 ? 8.386 39.750 15.278 1.00 17.24 289 LYS A N 1
ATOM 2279 C CA . LYS A 1 292 ? 7.266 38.935 15.720 1.00 18.00 289 LYS A CA 1
ATOM 2280 C C . LYS A 1 292 ? 7.130 37.658 14.918 1.00 16.15 289 LYS A C 1
ATOM 2281 O O . LYS A 1 292 ? 6.524 36.717 15.411 1.00 16.29 289 LYS A O 1
ATOM 2287 N N . SER A 1 293 ? 7.690 37.624 13.726 1.00 15.70 290 SER A N 1
ATOM 2288 C CA . SER A 1 293 ? 7.641 36.455 12.847 1.00 15.44 290 SER A CA 1
ATOM 2289 C C . SER A 1 293 ? 8.856 35.537 12.961 1.00 15.26 290 SER A C 1
ATOM 2290 O O . SER A 1 293 ? 9.017 34.631 12.155 1.00 14.78 290 SER A O 1
ATOM 2293 N N . GLU A 1 294 ? 9.721 35.764 13.951 1.00 14.34 291 GLU A N 1
ATOM 2294 C CA . GLU A 1 294 ? 10.872 34.922 14.199 1.00 13.05 291 GLU A CA 1
ATOM 2295 C C . GLU A 1 294 ? 10.456 33.449 14.172 1.00 12.37 291 GLU A C 1
ATOM 2296 O O . GLU A 1 294 ? 9.511 33.049 14.861 1.00 12.94 291 GLU A O 1
ATOM 2302 N N . GLY A 1 295 ? 11.164 32.658 13.373 1.00 12.37 292 GLY A N 1
ATOM 2303 C CA . GLY A 1 295 ? 10.909 31.228 13.272 1.00 12.71 292 GLY A CA 1
ATOM 2304 C C . GLY A 1 295 ? 9.875 30.831 12.240 1.00 12.36 292 GLY A C 1
ATOM 2305 O O . GLY A 1 295 ? 9.654 29.638 12.017 1.00 12.32 292 GLY A O 1
ATOM 2306 N N . ARG A 1 296 ? 9.225 31.785 11.594 1.00 11.94 293 ARG A N 1
ATOM 2307 C CA A ARG A 1 296 ? 8.267 31.434 10.530 0.50 12.11 293 ARG A CA 1
ATOM 2308 C CA B ARG A 1 296 ? 8.271 31.435 10.537 0.50 11.64 293 ARG A CA 1
ATOM 2309 C C . ARG A 1 296 ? 8.983 30.725 9.394 1.00 12.07 293 ARG A C 1
ATOM 2310 O O . ARG A 1 296 ? 10.148 31.017 9.092 1.00 13.93 293 ARG A O 1
ATOM 2325 N N . THR A 1 297 ? 8.279 29.792 8.747 1.00 12.44 294 THR A N 1
ATOM 2326 C CA . THR A 1 297 ? 8.766 29.111 7.547 1.00 12.25 294 THR A CA 1
ATOM 2327 C C . THR A 1 297 ? 7.842 29.379 6.360 1.00 14.29 294 THR A C 1
ATOM 2328 O O . THR A 1 297 ? 7.175 28.481 5.866 1.00 14.29 294 THR A O 1
ATOM 2332 N N . PRO A 1 298 ? 7.816 30.642 5.896 1.00 16.08 295 PRO A N 1
ATOM 2333 C CA . PRO A 1 298 ? 6.946 30.906 4.758 1.00 17.33 295 PRO A CA 1
ATOM 2334 C C . PRO A 1 298 ? 7.562 30.395 3.465 1.00 17.21 295 PRO A C 1
ATOM 2335 O O . PRO A 1 298 ? 8.770 30.178 3.352 1.00 16.71 295 PRO A O 1
ATOM 2339 N N . ARG A 1 299 ? 6.722 30.209 2.461 1.00 17.08 296 ARG A N 1
ATOM 2340 C CA . ARG A 1 299 ? 7.192 29.947 1.087 1.00 17.48 296 ARG A CA 1
ATOM 2341 C C . ARG A 1 299 ? 8.102 31.086 0.648 1.00 19.40 296 ARG A C 1
ATOM 2342 O O . ARG A 1 299 ? 7.806 32.265 0.899 1.00 21.25 296 ARG A O 1
ATOM 2350 N N . ALA A 1 300 ? 9.192 30.731 0.012 1.00 19.24 297 ALA A N 1
ATOM 2351 C CA . ALA A 1 300 ? 10.073 31.754 -0.608 1.00 21.48 297 ALA A CA 1
ATOM 2352 C C . ALA A 1 300 ? 9.359 32.445 -1.777 1.00 23.82 297 ALA A C 1
ATOM 2353 O O . ALA A 1 300 ? 8.459 31.863 -2.429 1.00 25.38 297 ALA A O 1
ATOM 2355 N N . PRO A 1 306 ? 13.398 24.354 -4.711 1.00 37.13 303 PRO A N 1
ATOM 2356 C CA . PRO A 1 306 ? 12.837 23.586 -3.554 1.00 35.21 303 PRO A CA 1
ATOM 2357 C C . PRO A 1 306 ? 13.839 23.234 -2.434 1.00 32.68 303 PRO A C 1
ATOM 2358 O O . PRO A 1 306 ? 14.954 22.716 -2.687 1.00 34.04 303 PRO A O 1
ATOM 2362 N N . CYS A 1 307 ? 13.424 23.524 -1.197 1.00 27.69 304 CYS A N 1
ATOM 2363 C CA . CYS A 1 307 ? 14.196 23.263 0.015 1.00 25.86 304 CYS A CA 1
ATOM 2364 C C . CYS A 1 307 ? 13.833 21.894 0.588 1.00 24.94 304 CYS A C 1
ATOM 2365 O O . CYS A 1 307 ? 14.700 21.087 0.987 1.00 25.80 304 CYS A O 1
ATOM 2368 N N . VAL A 1 308 ? 12.534 21.639 0.619 1.00 21.96 305 VAL A N 1
ATOM 2369 C CA . VAL A 1 308 ? 12.033 20.464 1.274 1.00 19.74 305 VAL A CA 1
ATOM 2370 C C . VAL A 1 308 ? 10.868 19.843 0.512 1.00 16.15 305 VAL A C 1
ATOM 2371 O O . VAL A 1 308 ? 10.292 20.447 -0.382 1.00 18.64 305 VAL A O 1
ATOM 2375 N N . HIS A 1 309 ? 10.523 18.633 0.898 1.00 15.12 306 HIS A N 1
ATOM 2376 C CA . HIS A 1 309 ? 9.333 17.938 0.443 1.00 13.29 306 HIS A CA 1
ATOM 2377 C C . HIS A 1 309 ? 8.341 17.971 1.593 1.00 12.88 306 HIS A C 1
ATOM 2378 O O . HIS A 1 309 ? 8.501 17.252 2.571 1.00 14.39 306 HIS A O 1
ATOM 2385 N N . VAL A 1 310 ? 7.324 18.817 1.475 1.00 12.91 307 VAL A N 1
ATOM 2386 C CA . VAL A 1 310 ? 6.322 19.009 2.528 1.00 12.85 307 VAL A CA 1
ATOM 2387 C C . VAL A 1 310 ? 5.258 17.932 2.478 1.00 11.54 307 VAL A C 1
ATOM 2388 O O . VAL A 1 310 ? 4.685 17.666 1.422 1.00 13.79 307 VAL A O 1
ATOM 2392 N N . ALA A 1 311 ? 4.982 17.288 3.631 1.00 11.05 308 ALA A N 1
ATOM 2393 C CA . ALA A 1 311 ? 3.962 16.252 3.684 1.00 10.89 308 ALA A CA 1
ATOM 2394 C C . ALA A 1 311 ? 2.557 16.896 3.546 1.00 12.00 308 ALA A C 1
ATOM 2395 O O . ALA A 1 311 ? 2.271 17.947 4.172 1.00 11.91 308 ALA A O 1
ATOM 2397 N N . ARG A 1 312 ? 1.691 16.244 2.757 1.00 12.34 309 ARG A N 1
ATOM 2398 C CA . ARG A 1 312 ? 0.349 16.746 2.504 1.00 12.46 309 ARG A CA 1
ATOM 2399 C C . ARG A 1 312 ? -0.633 15.573 2.674 1.00 13.16 309 ARG A C 1
ATOM 2400 O O . ARG A 1 312 ? -0.304 14.394 2.346 1.00 13.88 309 ARG A O 1
ATOM 2408 N N . ASN A 1 313 ? -1.804 15.909 3.186 1.00 15.67 310 ASN A N 1
ATOM 2409 C CA . ASN A 1 313 ? -2.943 14.956 3.182 1.00 16.78 310 ASN A CA 1
ATOM 2410 C C . ASN A 1 313 ? -2.577 13.582 3.800 1.00 14.78 310 ASN A C 1
ATOM 2411 O O . ASN A 1 313 ? -2.762 12.544 3.204 1.00 17.40 310 ASN A O 1
ATOM 2416 N N . PRO A 1 314 ? -2.054 13.614 5.028 1.00 13.50 311 PRO A N 1
ATOM 2417 C CA . PRO A 1 314 ? -1.739 12.341 5.656 1.00 12.73 311 PRO A CA 1
ATOM 2418 C C . PRO A 1 314 ? -2.971 11.512 5.957 1.00 14.38 311 PRO A C 1
ATOM 2419 O O . PRO A 1 314 ? -4.042 12.048 6.233 1.00 15.04 311 PRO A O 1
ATOM 2423 N N . SER A 1 315 ? -2.810 10.195 5.920 1.00 13.13 312 SER A N 1
ATOM 2424 C CA . SER A 1 315 ? -3.913 9.282 6.256 1.00 13.24 312 SER A CA 1
ATOM 2425 C C . SER A 1 315 ? -4.065 9.018 7.742 1.00 14.27 312 SER A C 1
ATOM 2426 O O . SER A 1 315 ? -3.274 8.300 8.360 1.00 13.36 312 SER A O 1
ATOM 2429 N N . LYS A 1 316 ? -5.089 9.623 8.318 1.00 14.73 313 LYS A N 1
ATOM 2430 C CA . LYS A 1 316 ? -5.449 9.381 9.719 1.00 14.24 313 LYS A CA 1
ATOM 2431 C C . LYS A 1 316 ? -5.667 7.900 9.978 1.00 15.09 313 LYS A C 1
ATOM 2432 O O . LYS A 1 316 ? -5.222 7.381 10.999 1.00 13.82 313 LYS A O 1
ATOM 2438 N N . GLN A 1 317 ? -6.348 7.217 9.077 1.00 14.89 314 GLN A N 1
ATOM 2439 C CA . GLN A 1 317 ? -6.645 5.799 9.290 1.00 15.82 314 GLN A CA 1
ATOM 2440 C C . GLN A 1 317 ? -5.363 4.956 9.297 1.00 13.82 314 GLN A C 1
ATOM 2441 O O . GLN A 1 317 ? -5.203 4.089 10.156 1.00 13.83 314 GLN A O 1
ATOM 2447 N N . MET A 1 318 ? -4.452 5.187 8.351 1.00 13.16 315 MET A N 1
ATOM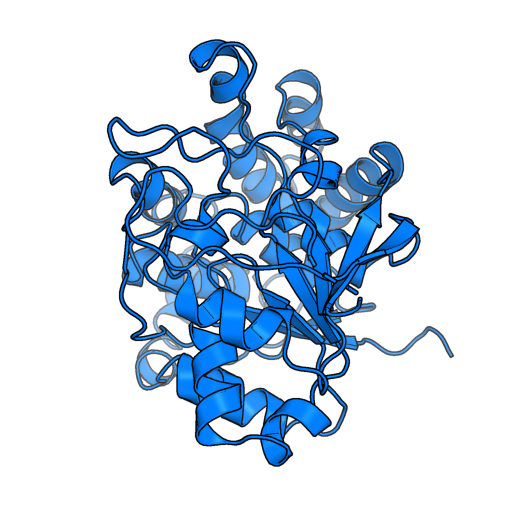 2448 C CA . MET A 1 318 ? -3.221 4.440 8.321 1.00 12.67 315 MET A CA 1
ATOM 2449 C C . MET A 1 318 ? -2.402 4.712 9.591 1.00 12.58 315 MET A C 1
ATOM 2450 O O . MET A 1 318 ? -1.806 3.800 10.180 1.00 12.44 315 MET A O 1
ATOM 2455 N N . PHE A 1 319 ? -2.366 5.966 10.013 1.00 11.46 316 PHE A N 1
ATOM 2456 C CA . PHE A 1 319 ? -1.679 6.314 11.234 1.00 11.34 316 PHE A CA 1
ATOM 2457 C C . PHE A 1 319 ? -2.237 5.560 12.450 1.00 10.96 316 PHE A C 1
ATOM 2458 O O . PHE A 1 319 ? -1.490 4.943 13.203 1.00 10.61 316 PHE A O 1
ATOM 2466 N N . HIS A 1 320 ? -3.553 5.629 12.611 1.00 11.29 317 HIS A N 1
ATOM 2467 C CA . HIS A 1 320 ? -4.230 4.920 13.671 1.00 12.16 317 HIS A CA 1
ATOM 2468 C C . HIS A 1 320 ? -3.913 3.446 13.687 1.00 12.40 317 HIS A C 1
ATOM 2469 O O . HIS A 1 320 ? -3.558 2.861 14.737 1.00 12.09 317 HIS A O 1
ATOM 2476 N N . ASP A 1 321 ? -4.015 2.827 12.533 1.00 12.85 318 ASP A N 1
ATOM 2477 C CA . ASP A 1 321 ? -3.780 1.413 12.468 1.00 13.35 318 ASP A CA 1
ATOM 2478 C C . ASP A 1 321 ? -2.351 1.051 12.841 1.00 11.54 318 ASP A C 1
ATOM 2479 O O . ASP A 1 321 ? -2.109 0.069 13.517 1.00 12.83 318 ASP A O 1
ATOM 2484 N N . LEU A 1 322 ? -1.401 1.851 12.391 1.00 11.78 319 LEU A N 1
ATOM 2485 C CA . LEU A 1 322 ? 0.002 1.610 12.667 1.00 11.78 319 LEU A CA 1
ATOM 2486 C C . LEU A 1 322 ? 0.286 1.759 14.166 1.00 10.79 319 LEU A C 1
ATOM 2487 O O . LEU A 1 322 ? 1.006 0.957 14.757 1.00 11.46 319 LEU A O 1
ATOM 2492 N N . VAL A 1 323 ? -0.281 2.789 14.798 1.00 10.14 320 VAL A N 1
ATOM 2493 C CA . VAL A 1 323 ? -0.017 2.986 16.221 1.00 9.97 320 VAL A CA 1
ATOM 2494 C C . VAL A 1 323 ? -0.592 1.839 17.038 1.00 9.81 320 VAL A C 1
ATOM 2495 O O . VAL A 1 323 ? 0.077 1.314 17.948 1.00 10.04 320 VAL A O 1
ATOM 2499 N N . PHE A 1 324 ? -1.821 1.447 16.775 1.00 10.07 321 PHE A N 1
ATOM 2500 C CA . PHE A 1 324 ? -2.457 0.382 17.536 1.00 10.09 321 PHE A CA 1
ATOM 2501 C C . PHE A 1 324 ? -1.771 -0.958 17.331 1.00 11.35 321 PHE A C 1
ATOM 2502 O O . PHE A 1 324 ? -1.602 -1.710 18.283 1.00 11.60 321 PHE A O 1
ATOM 2510 N N . ALA A 1 325 ? -1.358 -1.245 16.110 1.00 11.25 322 ALA A N 1
ATOM 2511 C CA . ALA A 1 325 ? -0.624 -2.489 15.860 1.00 12.07 322 ALA A CA 1
ATOM 2512 C C . ALA A 1 325 ? 0.744 -2.490 16.556 1.00 11.58 322 ALA A C 1
ATOM 2513 O O . ALA A 1 325 ? 1.150 -3.462 17.158 1.00 12.54 322 ALA A O 1
ATOM 2515 N N . SER A 1 326 ? 1.470 -1.380 16.449 1.00 11.18 323 SER A N 1
ATOM 2516 C CA . SER A 1 326 ? 2.819 -1.297 17.006 1.00 10.69 323 SER A CA 1
ATOM 2517 C C . SER A 1 326 ? 2.800 -1.478 18.505 1.00 11.64 323 SER A C 1
ATOM 2518 O O . SER A 1 326 ? 3.721 -2.057 19.072 1.00 11.44 323 SER A O 1
ATOM 2521 N N . THR A 1 32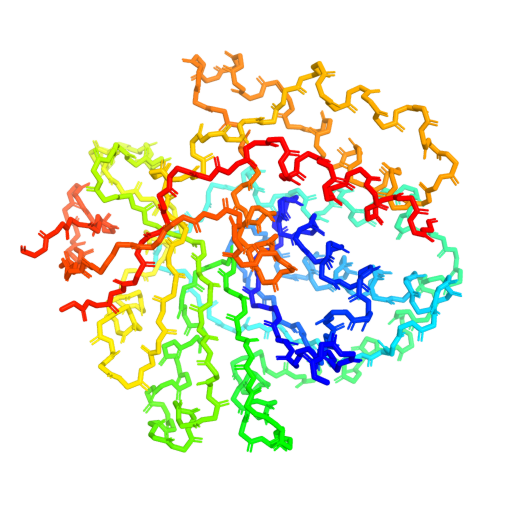7 ? 1.740 -0.986 19.160 1.00 10.43 324 THR A N 1
ATOM 2522 C CA . THR A 1 327 ? 1.632 -1.052 20.615 1.00 10.81 324 THR A CA 1
ATOM 2523 C C . THR A 1 327 ? 1.089 -2.382 21.117 1.00 11.44 324 THR A C 1
ATOM 2524 O O . THR A 1 327 ? 0.952 -2.559 22.327 1.00 11.80 324 THR A O 1
ATOM 2528 N N . ARG A 1 328 ? 0.818 -3.329 20.206 1.00 12.34 325 ARG A N 1
ATOM 2529 C CA . ARG A 1 328 ? 0.545 -4.688 20.576 1.00 12.68 325 ARG A CA 1
ATOM 2530 C C . ARG A 1 328 ? 1.805 -5.579 20.398 1.00 13.73 325 ARG A C 1
ATOM 2531 O O . ARG A 1 328 ? 1.723 -6.788 20.588 1.00 15.62 325 ARG A O 1
ATOM 2539 N N . VAL A 1 329 ? 2.955 -5.004 20.052 1.00 12.63 326 VAL A N 1
ATOM 2540 C CA . VAL A 1 329 ? 4.158 -5.790 19.788 1.00 14.22 326 VAL A CA 1
ATOM 2541 C C . VAL A 1 329 ? 4.644 -6.393 21.100 1.00 13.53 326 VAL A C 1
ATOM 2542 O O . VAL A 1 329 ? 5.133 -7.514 21.125 1.00 16.85 326 VAL A O 1
ATOM 2546 N N . CYS A 1 330 ? 4.534 -5.654 22.207 1.00 13.19 327 CYS A N 1
ATOM 2547 C CA . CYS A 1 330 ? 4.842 -6.122 23.559 1.00 14.46 327 CYS A CA 1
ATOM 2548 C C . CYS A 1 330 ? 4.315 -5.189 24.628 1.00 13.47 327 CYS A C 1
ATOM 2549 O O . CYS A 1 330 ? 4.362 -5.549 25.800 1.00 15.51 327 CYS A O 1
#

Nearest PDB structures (foldseek):
  4i72-assembly1_B  TM=1.002E+00  e=1.731E-65  Trypanosoma brucei brucei TREU927
  4i73-assembly2_B  TM=1.002E+00  e=1.836E-65  Trypanosoma brucei brucei TREU927
  4i75-assembly1_B  TM=9.928E-01  e=3.291E-63  Trypanosoma brucei brucei TREU927
  4i74-assembly1_A-2  TM=9.804E-01  e=3.102E-63  Trypanosoma brucei brucei TREU927
  2ff2-assembly1_A  TM=9.961E-01  e=2.999E-52  Trypanosoma vivax

Secondary structure (DSSP, 8-state):
--SSPEEEEEEE--SHHHHHHHHHHHT-TTTEEEEEEEE-SSSS-HHHHHHHHHHHHHHHHHHH-PPP--EEE-----SSPPPHHHHTHHHHHHTSGGG--HHHHHHHHHHHHHHHT-BHHHHHHHHHHH-SS-EEEEE-S-THHHHHHHHHHTHHHHTTEEEEEEE---SSS--S---TT--S-S-HHHHHSHHHHHHHHT-TTS-EEEE-HHHHTT-B--HHHHGGGGGGTTSHHHHHHHHHHHTTTTHHHHTTT---B-HHHHHHHHHH-GGGSEEEEE-B----SSSTTTT---B---EEEEES--HHHHHHHHHHHTT--

Organism: Trypanosoma brucei brucei (strain 927/4 GUTat10.1) (NCBI:txid185431)

Foldseek 3Di:
DQQQAAEEEEEAAQFLLSVLLVLLQQLCRSHYQHAEYEYECAQANRVLSQLLSQLVLLVSCVPPNRDDHAYAYAPDAWPDGDDPVRHCRSVVVCPDPLSPDPRSNVVSVVVVVVNHPDHRLVVLQCCQLVDPAQYEYEYEAALQSVLSNCVPPPCSRLVSHPAYQYQAADEPDFECDDDPQADRRAHRRCLRPVVSCQSQLQPVSHAYEYAYCQNQVVFFLAPVLLVVLVVVCVFSLSVSSSVSSVVFRCVCVVVVRSGDTSRSNVSSVCSVPVVQFAWDQFAWDAACDSGNHHRHTYTPSRHTYTHDGDPVSSSVSSVVSRNSD

Sequence (325 aa):
GSHMAKTVILDHDGNKDDDFVAMILLLSNPKKKVNLIGCICCTDADCFVENGFDVTGKIMCAMMHRLIKKTPLFPIGKSTATAVNAFPTEWRFSAKNLDDMPFLLNIVEDVALWEKKLKPENEEAHNGQQLLADLVMKSKEKVTVCVTGPLSNMAWCIEKYGEAFTSKVEECVIMGGAVDVGGNVFLPTTDGSAEWNIYWDPPAAKKVLCCPNIRCVLFSLDATNTVPVRSVDVKGFGAQNQYLLSQMVGTMWAMSTHEEILRDGDAYYAWDALTAAYILEPTIATLEPVALDVDVSKGKSEGRRTPRAPCVHVARNPSKQMFHDLVFASTRVC

Solvent-accessible surface area: 12594 Å² total; per-residue (Å²): 109,103,128,156,32,76,12,0,0,0,1,0,3,0,7,16,3,2,0,0,0,0,0,0,0,6,2,27,64,139,53,3,62,7,35,0,0,0,0,1,50,0,19,0,58,33,69,22,0,0,19,0,0,0,12,0,2,0,1,0,42,60,70,52,129,5,85,64,12,41,0,0,39,5,92,17,110,42,70,29,59,10,36,72,139,91,30,92,9,0,95,72,0,26,93,42,108,12,3,60,61,126,110,4,45,59,39,2,100,149,16,30,89,114,5,73,90,59,51,0,13,49,14,0,0,44,30,0,53,148,9,180,100,119,0,2,0,0,0,2,1,2,2,12,0,0,10,83,0,14,132,111,62,29,121,53,0,5,50,42,10,96,17,0,0,1,4,0,0,3,17,81,60,51,11,24,0,124,64,130,97,12,67,11,22,2,5,12,13,1,12,1,19,0,72,8,0,95,92,0,0,48,15,125,91,14,104,0,0,0,0,0,6,26,0,0,63,50,6,22,6,100,56,121,53,12,167,32,8,53,91,13,88,130,71,17,0,1,56,0,0,9,40,0,14,57,49,0,27,94,18,38,144,122,71,139,38,45,2,12,27,2,41,6,0,0,0,0,0,11,3,6,53,70,113,2,9,82,56,58,81,6,42,9,79,6,32,62,53,145,37,115,25,11,0,85,1,39,109,92,139,26,2,50,0,0,42,131,12,35,115,114,61,10,67,75,18,0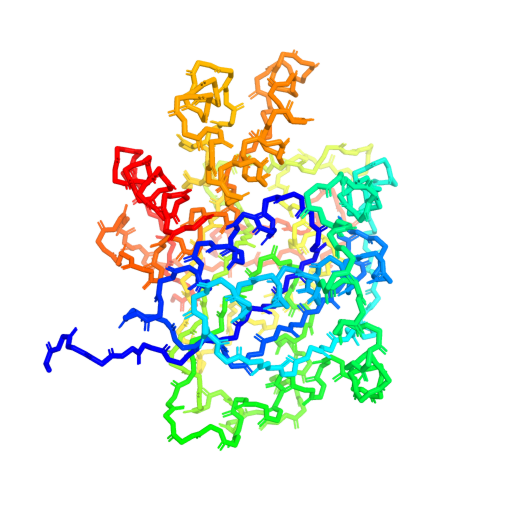,22,47,2,0,111,61,22

GO terms:
  GO:0020015 glycosome (C, IDA)
  GO:0016810 hydrolase activity, acting on carbon-nitrogen (but not peptide) bonds (F, IDA)
  GO:0006166 purine ribonucleoside salvage (P, IEP)
  GO:0005829 cytosol (C, TAS)